Protein AF-A0A3S5A0F7-F1 (afdb_monomer_lite)

pLDDT: mean 89.12, std 10.69, range [34.62, 98.75]

Organism: Bartonella vinsonii (NCBI:txid33047)

Secondary structure (DSSP, 8-state):
---TTSPPP-S-----EEEEE---TTHHHHGGGTTT---SEEEEEEEEE-HHHHHSS--EE-GGGS--SS---S---EEE-GGGHHHHIIIIIHHHHHHHH-TTS-BTBBB-TTTT--HHHHHHHHHHHHHHHHHHHT-SSS-TTT-HHHHTSHHHHHHHHHHHHHHHHHHHHHH--TTHHHHHHHHHHIIIIITTTTTTT---HHHHHHHHHHHHHHHTTSEEE-TTS-EEE-HHHHHHHHHHHHHHHHHHHTS-HHHHHHHHHHHHHHHH---SSTT-SS-GGGSHHIIIIIS----

Radius of gyration: 18.96 Å; chains: 1; bounding box: 49×49×49 Å

Structure (mmCIF, N/CA/C/O backbone):
data_AF-A0A3S5A0F7-F1
#
_entry.id   AF-A0A3S5A0F7-F1
#
loop_
_atom_site.group_PDB
_atom_site.id
_atom_site.type_symbol
_atom_site.label_atom_id
_atom_site.label_alt_id
_atom_site.label_comp_id
_atom_site.label_asym_id
_atom_site.label_entity_id
_atom_site.label_seq_id
_atom_site.pdbx_PDB_ins_code
_atom_site.Cartn_x
_atom_site.Cartn_y
_atom_site.Cartn_z
_atom_site.occupancy
_atom_site.B_iso_or_equiv
_atom_site.auth_seq_id
_atom_site.auth_comp_id
_atom_site.auth_asym_id
_atom_site.auth_atom_id
_atom_site.pdbx_PDB_model_num
ATOM 1 N N . MET A 1 1 ? 24.251 6.703 -1.861 1.00 59.19 1 MET A N 1
ATOM 2 C CA . MET A 1 1 ? 22.974 6.594 -2.602 1.00 59.19 1 MET A CA 1
ATOM 3 C C . MET A 1 1 ? 22.296 7.951 -2.569 1.00 59.19 1 MET A C 1
ATOM 5 O O . MET A 1 1 ? 22.448 8.640 -1.566 1.00 59.19 1 MET A O 1
ATOM 9 N N . ARG A 1 2 ? 21.610 8.360 -3.640 1.00 59.38 2 ARG A N 1
ATOM 10 C CA . ARG A 1 2 ? 20.720 9.527 -3.570 1.00 59.38 2 ARG A CA 1
ATOM 11 C C . ARG A 1 2 ? 19.380 9.030 -3.044 1.00 59.38 2 ARG A C 1
ATOM 13 O O . ARG A 1 2 ? 18.872 8.039 -3.555 1.00 59.38 2 ARG A O 1
ATOM 20 N N . ALA A 1 3 ? 18.842 9.663 -2.009 1.00 58.81 3 ALA A N 1
ATOM 21 C CA . ALA A 1 3 ? 17.477 9.370 -1.603 1.00 58.81 3 ALA A CA 1
ATOM 22 C C . ALA A 1 3 ? 16.547 9.947 -2.676 1.00 58.81 3 ALA A C 1
ATOM 24 O O . ALA A 1 3 ? 16.609 11.144 -2.938 1.00 58.81 3 ALA A O 1
ATOM 25 N N . THR A 1 4 ? 15.696 9.118 -3.288 1.00 54.09 4 THR A N 1
ATOM 26 C CA . THR A 1 4 ? 14.773 9.537 -4.360 1.00 54.09 4 THR A CA 1
ATOM 27 C C . THR A 1 4 ? 13.905 10.732 -3.947 1.00 54.09 4 THR A C 1
ATOM 29 O O . THR A 1 4 ? 13.522 11.519 -4.800 1.00 54.09 4 THR A O 1
ATOM 32 N N . ASN A 1 5 ? 13.656 10.905 -2.638 1.00 54.78 5 ASN A N 1
ATOM 33 C CA . ASN A 1 5 ? 12.831 11.972 -2.059 1.00 54.78 5 ASN A CA 1
ATOM 34 C C . ASN A 1 5 ? 13.354 12.490 -0.694 1.00 54.78 5 ASN A C 1
ATOM 36 O O . ASN A 1 5 ? 12.568 12.952 0.132 1.00 54.78 5 ASN A O 1
ATOM 40 N N . GLY A 1 6 ? 14.654 12.344 -0.413 1.00 56.72 6 GLY A N 1
ATOM 41 C CA . GLY A 1 6 ? 15.271 12.770 0.854 1.00 56.72 6 GLY A CA 1
ATOM 42 C C . GLY A 1 6 ? 16.069 14.073 0.725 1.00 56.72 6 GLY A C 1
ATOM 43 O O . GLY A 1 6 ? 16.205 14.588 -0.384 1.00 56.72 6 GLY A O 1
ATOM 44 N N . PRO A 1 7 ? 16.599 14.615 1.836 1.00 59.69 7 PRO A N 1
ATOM 45 C CA . PRO A 1 7 ? 17.508 15.757 1.784 1.00 59.69 7 PRO A CA 1
ATOM 46 C C . PRO A 1 7 ? 18.750 15.442 0.939 1.00 59.69 7 PRO A C 1
ATOM 48 O O . PRO A 1 7 ? 19.099 14.273 0.730 1.00 59.69 7 PRO A O 1
ATOM 51 N N . ASP A 1 8 ? 19.426 16.493 0.473 1.00 65.44 8 ASP A N 1
ATOM 52 C CA . ASP A 1 8 ? 20.691 16.346 -0.242 1.00 65.44 8 ASP A CA 1
ATOM 53 C C . ASP A 1 8 ? 21.719 15.583 0.618 1.00 65.44 8 ASP A C 1
ATOM 55 O O . ASP A 1 8 ? 21.756 15.742 1.842 1.00 65.44 8 ASP A O 1
ATOM 59 N N . PRO A 1 9 ? 22.554 14.722 0.010 1.00 66.75 9 PRO A N 1
ATOM 60 C CA . PRO A 1 9 ? 23.506 13.914 0.759 1.00 66.75 9 PRO A CA 1
ATOM 61 C C . PRO A 1 9 ? 24.592 14.777 1.422 1.00 66.75 9 PRO A C 1
ATOM 63 O O . PRO A 1 9 ? 25.375 15.441 0.744 1.00 66.75 9 PRO A O 1
ATOM 66 N N . GLU A 1 10 ? 24.709 14.688 2.749 1.00 67.69 10 GLU A N 1
ATOM 67 C CA . GLU A 1 10 ? 25.817 15.267 3.519 1.00 67.69 10 GLU A CA 1
ATOM 68 C C . GLU A 1 10 ? 27.020 14.305 3.543 1.00 67.69 10 GLU A C 1
ATOM 70 O O . GLU A 1 10 ? 27.264 13.568 4.502 1.00 67.69 10 GLU A O 1
ATOM 75 N N . GLY A 1 11 ? 27.770 14.283 2.440 1.00 76.94 11 GLY A N 1
ATOM 76 C CA . GLY A 1 11 ? 29.011 13.515 2.307 1.00 76.94 11 GLY A CA 1
ATOM 77 C C . GLY A 1 11 ? 28.833 12.064 1.846 1.00 76.94 11 GLY A C 1
ATOM 78 O O . GLY A 1 11 ? 27.809 11.673 1.284 1.00 76.94 11 GLY A O 1
ATOM 79 N N . PHE A 1 12 ? 29.880 11.260 2.047 1.00 74.75 12 PHE A N 1
ATOM 80 C CA . PHE A 1 12 ? 29.943 9.870 1.593 1.00 74.75 12 PHE A CA 1
ATOM 81 C C . PHE A 1 12 ? 30.059 8.923 2.788 1.00 74.75 12 PHE A C 1
ATOM 83 O O . PHE A 1 12 ? 30.909 9.106 3.656 1.00 74.75 12 PHE A O 1
ATOM 90 N N . ARG A 1 13 ? 29.215 7.889 2.814 1.00 77.31 13 ARG A N 1
ATOM 91 C CA . ARG A 1 13 ? 29.281 6.786 3.779 1.00 77.31 13 ARG A CA 1
ATOM 92 C C . ARG A 1 13 ? 29.273 5.465 3.024 1.00 77.31 13 ARG A C 1
ATOM 94 O O . ARG A 1 13 ? 28.540 5.328 2.043 1.00 77.31 13 ARG A O 1
ATOM 101 N N . LEU A 1 14 ? 30.082 4.514 3.483 1.00 83.69 14 LEU A N 1
ATOM 102 C CA . LEU A 1 14 ? 30.045 3.136 3.012 1.00 83.69 14 LEU A CA 1
ATOM 103 C C . LEU A 1 14 ? 29.196 2.316 3.983 1.00 83.69 14 LEU A C 1
ATOM 105 O O . LEU A 1 14 ? 29.569 2.144 5.139 1.00 83.69 14 LEU A O 1
ATOM 109 N N . GLU A 1 15 ? 28.073 1.806 3.492 1.00 86.62 15 GLU A N 1
ATOM 110 C CA . GLU A 1 15 ? 27.248 0.816 4.182 1.00 86.62 15 GLU A CA 1
ATOM 111 C C . GLU A 1 15 ? 27.379 -0.503 3.419 1.00 86.62 15 GLU A C 1
ATOM 113 O O . GLU A 1 15 ? 27.337 -0.519 2.187 1.00 86.62 15 GLU A O 1
ATOM 118 N N . LEU A 1 16 ? 27.553 -1.604 4.143 1.00 90.19 16 LEU A N 1
ATOM 119 C CA . LEU A 1 16 ? 27.661 -2.944 3.580 1.00 90.19 16 LEU A CA 1
ATOM 120 C C . LEU A 1 16 ? 26.452 -3.763 4.015 1.00 90.19 16 LEU A C 1
ATOM 122 O O . LEU A 1 16 ? 26.030 -3.696 5.165 1.00 90.19 16 LEU A O 1
ATOM 126 N N . VAL A 1 17 ? 25.905 -4.563 3.109 1.00 91.31 17 VAL A N 1
ATOM 127 C CA . VAL A 1 17 ? 24.846 -5.525 3.411 1.00 91.31 17 VAL A CA 1
ATOM 128 C C . VAL A 1 17 ? 25.131 -6.812 2.657 1.00 91.31 17 VAL A C 1
ATOM 130 O O . VAL A 1 17 ? 25.468 -6.799 1.476 1.00 91.31 17 VAL A O 1
ATOM 133 N N . THR A 1 18 ? 25.008 -7.929 3.359 1.00 93.44 18 THR A N 1
ATOM 134 C CA . THR A 1 18 ? 24.967 -9.266 2.771 1.00 93.44 18 THR A CA 1
ATOM 135 C C . THR A 1 18 ? 23.536 -9.776 2.832 1.00 93.44 18 THR A C 1
ATOM 137 O O . THR A 1 18 ? 22.747 -9.373 3.687 1.00 93.44 18 THR A O 1
ATOM 140 N N . GLY A 1 19 ? 23.178 -10.662 1.919 1.00 92.62 19 GLY A N 1
ATOM 141 C CA . GLY A 1 19 ? 21.864 -11.280 1.879 1.00 92.62 19 GLY A CA 1
ATOM 142 C C . GLY A 1 19 ? 21.832 -12.347 0.805 1.00 92.62 19 GLY A C 1
ATOM 143 O O . GLY A 1 19 ? 22.726 -12.417 -0.040 1.00 92.62 19 GLY A O 1
ATOM 144 N N . TYR A 1 20 ? 20.810 -13.184 0.852 1.00 93.62 20 TYR A N 1
ATOM 145 C CA . TYR A 1 20 ? 20.576 -14.190 -0.171 1.00 93.62 20 TYR A CA 1
ATOM 146 C C . TYR A 1 20 ? 19.139 -14.107 -0.660 1.00 93.62 20 TYR A C 1
ATOM 148 O O . TYR A 1 20 ? 18.222 -13.741 0.082 1.00 93.62 20 TYR A O 1
ATOM 156 N N . ARG A 1 21 ? 18.964 -14.442 -1.937 1.00 94.25 21 ARG A N 1
ATOM 157 C CA . ARG A 1 21 ? 17.649 -14.562 -2.550 1.00 94.25 21 ARG A CA 1
ATOM 158 C C . ARG A 1 21 ? 16.908 -15.736 -1.924 1.00 94.25 21 ARG A C 1
ATOM 160 O O . ARG A 1 21 ? 17.443 -16.842 -1.871 1.00 94.25 21 ARG A O 1
ATOM 167 N N . HIS A 1 22 ? 15.687 -15.492 -1.475 1.00 94.50 22 HIS A N 1
ATOM 168 C CA . HIS A 1 22 ? 14.826 -16.503 -0.885 1.00 94.50 22 HIS A CA 1
ATOM 169 C C . HIS A 1 22 ? 13.373 -16.196 -1.239 1.00 94.50 22 HIS A C 1
ATOM 171 O O . HIS A 1 22 ? 12.698 -15.427 -0.563 1.00 94.50 22 HIS A O 1
ATOM 177 N N . GLU A 1 23 ? 12.879 -16.821 -2.299 1.00 92.25 23 GLU A N 1
ATOM 178 C CA . GLU A 1 23 ? 11.473 -16.699 -2.668 1.00 92.25 23 GLU A CA 1
ATOM 179 C C . GLU A 1 23 ? 10.609 -17.578 -1.764 1.00 92.25 23 GLU A C 1
ATOM 181 O O . GLU A 1 23 ? 10.993 -18.699 -1.419 1.00 92.25 23 GLU A O 1
ATOM 186 N N . THR A 1 24 ? 9.442 -17.075 -1.373 1.00 93.00 24 THR A N 1
ATOM 187 C CA . THR A 1 24 ? 8.485 -17.884 -0.618 1.00 93.00 24 THR A CA 1
ATOM 188 C C . THR A 1 24 ? 7.876 -18.968 -1.518 1.00 93.00 24 THR A C 1
ATOM 190 O O . THR A 1 24 ? 7.552 -18.679 -2.676 1.00 93.00 24 THR A O 1
ATOM 193 N N . PRO A 1 25 ? 7.680 -20.212 -1.032 1.00 91.81 25 PRO A N 1
ATOM 194 C CA . PRO A 1 25 ? 7.068 -21.274 -1.835 1.00 91.81 25 PRO A CA 1
ATOM 195 C C . PRO A 1 25 ? 5.636 -20.940 -2.278 1.00 91.81 25 PRO A C 1
ATOM 197 O O . PRO A 1 25 ? 5.164 -21.478 -3.275 1.00 91.81 25 PRO A O 1
ATOM 200 N N . TYR A 1 26 ? 4.958 -20.021 -1.583 1.00 92.75 26 TYR A N 1
ATOM 201 C CA . TYR A 1 26 ? 3.582 -19.625 -1.886 1.00 92.75 26 TYR A CA 1
ATOM 202 C C . TYR A 1 26 ? 3.437 -18.760 -3.153 1.00 92.75 26 TYR A C 1
ATOM 204 O O . TYR A 1 26 ? 2.315 -18.534 -3.600 1.00 92.75 26 TYR A O 1
ATOM 212 N N . LEU A 1 27 ? 4.533 -18.273 -3.757 1.00 90.00 27 LEU A N 1
ATOM 213 C CA . LEU A 1 27 ? 4.454 -17.493 -5.005 1.00 90.00 27 LEU A CA 1
ATOM 214 C C . LEU A 1 27 ? 3.933 -18.309 -6.190 1.00 90.00 27 LEU A C 1
ATOM 216 O O . LEU A 1 27 ? 3.345 -17.730 -7.100 1.00 90.00 27 LEU A O 1
ATOM 220 N N . ALA A 1 28 ? 4.136 -19.631 -6.186 1.00 86.44 28 ALA A N 1
ATOM 221 C CA . ALA A 1 28 ? 3.634 -20.499 -7.248 1.00 86.44 28 ALA A CA 1
ATOM 222 C C . ALA A 1 28 ? 2.106 -20.375 -7.381 1.00 86.44 28 ALA A C 1
ATOM 224 O O . ALA A 1 28 ? 1.596 -20.136 -8.477 1.00 86.44 28 ALA A O 1
ATOM 225 N N . ASP A 1 29 ? 1.403 -20.419 -6.248 1.00 90.25 29 ASP A N 1
ATOM 226 C CA . ASP A 1 29 ? -0.058 -20.329 -6.192 1.00 90.25 29 ASP A CA 1
ATOM 227 C C . ASP A 1 29 ? -0.555 -18.891 -6.404 1.00 90.25 29 ASP A C 1
ATOM 229 O O . ASP A 1 29 ? -1.639 -18.674 -6.937 1.00 90.25 29 ASP A O 1
ATOM 233 N N . ALA A 1 30 ? 0.246 -17.880 -6.043 1.00 90.81 30 ALA A N 1
ATOM 234 C CA . ALA A 1 30 ? -0.133 -16.474 -6.202 1.00 90.81 30 ALA A CA 1
ATOM 235 C C . ALA A 1 30 ? -0.408 -16.078 -7.664 1.00 90.81 30 ALA A C 1
ATOM 237 O O . ALA A 1 30 ? -1.208 -15.176 -7.924 1.00 90.81 30 ALA A O 1
ATOM 238 N N . SER A 1 31 ? 0.228 -16.774 -8.612 1.00 89.19 31 SER A N 1
ATOM 239 C CA . SER A 1 31 ? 0.085 -16.541 -10.052 1.00 89.19 31 SER A CA 1
ATOM 240 C C . SER A 1 31 ? -1.323 -16.821 -10.604 1.00 89.19 31 SER A C 1
ATOM 242 O O . SER A 1 31 ? -1.706 -16.245 -11.629 1.00 89.19 31 SER A O 1
ATOM 244 N N . GLU A 1 32 ? -2.118 -17.630 -9.889 1.00 92.31 32 GLU A N 1
ATOM 245 C CA . GLU A 1 32 ? -3.510 -17.963 -10.222 1.00 92.31 32 GLU A CA 1
ATOM 246 C C . GLU A 1 32 ? -4.394 -16.707 -10.309 1.00 92.31 32 GLU A C 1
ATOM 248 O O . GLU A 1 32 ? -5.284 -16.620 -11.154 1.00 92.31 32 GLU A O 1
ATOM 253 N N . TYR A 1 33 ? -4.108 -15.697 -9.481 1.00 92.62 33 TYR A N 1
ATOM 254 C CA . TYR A 1 33 ? -4.931 -14.489 -9.348 1.00 92.62 33 TYR A CA 1
ATOM 255 C C . TYR A 1 33 ? -4.367 -13.273 -10.092 1.00 92.62 33 TYR A C 1
ATOM 257 O O . TYR A 1 33 ? -4.936 -12.185 -10.015 1.00 92.62 33 TYR A O 1
ATOM 265 N N . THR A 1 34 ? -3.240 -13.429 -10.791 1.00 93.44 34 THR A N 1
ATOM 266 C CA . THR A 1 34 ? -2.464 -12.314 -11.364 1.00 93.44 34 THR A CA 1
ATOM 267 C C . THR A 1 34 ? -2.147 -12.510 -12.845 1.00 93.44 34 THR A C 1
ATOM 269 O O . THR A 1 34 ? -1.198 -11.932 -13.369 1.00 93.44 34 THR A O 1
ATOM 272 N N . ASN A 1 35 ? -2.940 -13.311 -13.561 1.00 91.00 35 ASN A N 1
ATOM 273 C CA . ASN A 1 35 ? -2.733 -13.604 -14.986 1.00 91.00 35 ASN A CA 1
ATOM 274 C C . ASN A 1 35 ? -1.325 -14.152 -15.291 1.00 91.00 35 ASN A C 1
ATOM 276 O O . ASN A 1 35 ? -0.728 -13.786 -16.304 1.00 91.00 35 ASN A O 1
ATOM 280 N N . ASN A 1 36 ? -0.792 -15.023 -14.426 1.00 89.06 36 ASN A N 1
ATOM 281 C CA . ASN A 1 36 ? 0.564 -15.572 -14.545 1.00 89.06 36 ASN A CA 1
ATOM 282 C C . ASN A 1 36 ? 1.670 -14.501 -14.548 1.00 89.06 36 ASN A C 1
ATOM 284 O O . ASN A 1 36 ? 2.669 -14.626 -15.261 1.00 89.06 36 ASN A O 1
ATOM 288 N N . TYR A 1 37 ? 1.490 -13.431 -13.768 1.00 91.38 37 TYR A N 1
ATOM 289 C CA . TYR A 1 37 ? 2.485 -12.373 -13.638 1.00 91.38 37 TYR A CA 1
ATOM 290 C C . TYR A 1 37 ? 3.829 -12.912 -13.136 1.00 91.38 37 TYR A C 1
ATOM 292 O O . TYR A 1 37 ? 3.889 -13.711 -12.198 1.00 91.38 37 TYR A O 1
ATOM 300 N N . VAL A 1 38 ? 4.917 -12.434 -13.735 1.00 88.00 38 VAL A N 1
ATOM 301 C CA . VAL A 1 38 ? 6.284 -12.757 -13.322 1.00 88.00 38 VAL A CA 1
ATOM 302 C C . VAL A 1 38 ? 6.933 -11.478 -12.832 1.00 88.00 38 VAL A C 1
ATOM 304 O O . VAL A 1 38 ? 7.192 -10.569 -13.619 1.00 88.00 38 VAL A O 1
ATOM 307 N N . SER A 1 39 ? 7.191 -11.419 -11.531 1.00 84.12 39 SER A N 1
ATOM 308 C CA . SER A 1 39 ? 7.785 -10.234 -10.932 1.00 84.12 39 SER A CA 1
ATOM 309 C C . SER A 1 39 ? 9.278 -10.101 -11.281 1.00 84.12 39 SER A C 1
ATOM 311 O O . SER A 1 39 ? 10.011 -11.095 -11.219 1.00 84.12 39 SER A O 1
ATOM 313 N N . PRO A 1 40 ? 9.760 -8.886 -11.614 1.00 83.38 40 PRO A N 1
ATOM 314 C CA . PRO A 1 40 ? 11.177 -8.597 -11.798 1.00 83.38 40 PRO A CA 1
ATOM 315 C C . PRO A 1 40 ? 11.944 -8.390 -10.479 1.00 83.38 40 PRO A C 1
ATOM 317 O O . PRO A 1 40 ? 13.168 -8.231 -10.518 1.00 83.38 40 PRO A O 1
ATOM 320 N N . PHE A 1 41 ? 11.282 -8.353 -9.314 1.00 88.44 41 PHE A N 1
ATOM 321 C CA . PHE A 1 41 ? 11.972 -8.169 -8.035 1.00 88.44 41 PHE A CA 1
ATOM 322 C C . PHE A 1 41 ? 12.408 -9.493 -7.394 1.00 88.44 41 PHE A C 1
ATOM 324 O O . PHE A 1 41 ? 11.979 -10.582 -7.765 1.00 88.44 41 PHE A O 1
ATOM 331 N N . GLN A 1 42 ? 13.314 -9.388 -6.423 1.00 92.00 42 GLN A N 1
ATOM 332 C CA . GLN A 1 42 ? 13.825 -10.510 -5.645 1.00 92.00 42 GLN A CA 1
ATOM 333 C C . GLN A 1 42 ? 13.570 -10.296 -4.155 1.00 92.00 42 GLN A C 1
ATOM 335 O O . GLN A 1 42 ? 13.898 -9.238 -3.601 1.00 92.00 42 GLN A O 1
ATOM 340 N N . CYS A 1 43 ? 13.039 -11.327 -3.498 1.00 94.69 43 CYS A N 1
ATOM 341 C CA . CYS A 1 43 ? 12.911 -11.365 -2.046 1.00 94.69 43 CYS A CA 1
ATOM 342 C C . CYS A 1 43 ? 14.264 -11.703 -1.416 1.00 94.69 43 CYS A C 1
ATOM 344 O O . CYS A 1 43 ? 14.852 -12.748 -1.704 1.00 94.69 43 CYS A O 1
ATOM 346 N N . ILE A 1 44 ? 14.765 -10.839 -0.530 1.00 94.62 44 ILE A N 1
ATOM 347 C CA . ILE A 1 44 ? 16.074 -11.006 0.107 1.00 94.62 44 ILE A CA 1
ATOM 348 C C . ILE A 1 44 ? 15.910 -11.266 1.603 1.00 94.62 44 ILE A C 1
ATOM 350 O O . ILE A 1 44 ? 15.327 -10.456 2.332 1.00 94.62 44 ILE A O 1
ATOM 354 N N . LYS A 1 45 ? 16.463 -12.389 2.080 1.00 93.06 45 LYS A N 1
ATOM 355 C CA . LYS A 1 45 ? 16.753 -12.581 3.506 1.00 93.06 45 LYS A CA 1
ATOM 356 C C . LYS A 1 45 ? 18.090 -11.909 3.800 1.00 93.06 45 LYS A C 1
ATOM 358 O O . LYS A 1 45 ? 19.132 -12.293 3.264 1.00 93.06 45 LYS A O 1
ATOM 363 N N . MET A 1 46 ? 18.041 -10.859 4.612 1.00 91.50 46 MET A N 1
ATOM 364 C CA . MET A 1 46 ? 19.221 -10.082 4.977 1.00 91.50 46 MET A CA 1
ATOM 365 C C . MET A 1 46 ? 20.128 -10.887 5.916 1.00 91.50 46 MET A C 1
ATOM 367 O O . MET A 1 46 ? 19.654 -11.536 6.847 1.00 91.50 46 MET A O 1
ATOM 371 N N . GLY A 1 47 ? 21.431 -10.835 5.653 1.00 91.19 47 GLY A N 1
ATOM 372 C CA . GLY A 1 47 ? 22.487 -11.371 6.504 1.00 91.19 47 GLY A CA 1
ATOM 373 C C . GLY A 1 47 ? 23.099 -10.282 7.385 1.00 91.19 47 GLY A C 1
ATOM 374 O O . GLY A 1 47 ? 22.398 -9.464 7.976 1.00 91.19 47 GLY A O 1
ATOM 375 N N . ILE A 1 48 ? 24.430 -10.262 7.461 1.00 91.81 48 ILE A N 1
ATOM 376 C CA . ILE A 1 48 ? 25.183 -9.215 8.160 1.00 91.81 48 ILE A CA 1
ATOM 377 C C . ILE A 1 48 ? 25.042 -7.908 7.383 1.00 91.81 48 ILE A C 1
ATOM 379 O O . ILE A 1 48 ? 25.248 -7.887 6.166 1.00 91.81 48 ILE A O 1
ATOM 383 N N . ALA A 1 49 ? 24.737 -6.824 8.089 1.00 92.25 49 ALA A N 1
ATOM 384 C CA . ALA A 1 49 ? 24.666 -5.498 7.507 1.00 92.25 49 ALA A CA 1
ATOM 385 C C . ALA A 1 49 ? 25.229 -4.437 8.460 1.00 92.25 49 ALA A C 1
ATOM 387 O O . ALA A 1 49 ? 25.233 -4.604 9.680 1.00 92.25 49 ALA A O 1
ATOM 388 N N . SER A 1 50 ? 25.719 -3.343 7.888 1.00 92.44 50 SER A N 1
ATOM 389 C CA . SER A 1 50 ? 26.125 -2.147 8.611 1.00 92.44 50 SER A CA 1
ATOM 390 C C . SER A 1 50 ? 24.934 -1.531 9.351 1.00 92.44 50 SER A C 1
ATOM 392 O O . SER A 1 50 ? 23.771 -1.717 8.981 1.00 92.44 50 SER A O 1
ATOM 394 N N . ARG A 1 51 ? 25.229 -0.772 10.412 1.00 87.75 51 ARG A N 1
ATOM 395 C CA . ARG A 1 51 ? 24.221 -0.193 11.309 1.00 87.75 51 ARG A CA 1
ATOM 396 C C . ARG A 1 51 ? 23.179 0.652 10.572 1.00 87.75 51 ARG A C 1
ATOM 398 O O . ARG A 1 51 ? 21.995 0.533 10.871 1.00 87.75 51 ARG A O 1
ATOM 405 N N . GLY A 1 52 ? 23.594 1.468 9.601 1.00 84.94 52 GLY A N 1
ATOM 406 C CA . GLY A 1 52 ? 22.672 2.305 8.835 1.00 84.94 52 GLY A CA 1
ATOM 407 C C . GLY A 1 52 ? 21.691 1.481 8.003 1.00 84.94 52 GLY A C 1
ATOM 408 O O . GLY A 1 52 ? 20.539 1.876 7.844 1.00 84.94 52 GLY A O 1
ATOM 409 N N . PHE A 1 53 ? 22.104 0.307 7.526 1.00 85.56 53 PHE A N 1
ATOM 410 C CA . PHE A 1 53 ? 21.216 -0.606 6.812 1.00 85.56 53 PHE A CA 1
ATOM 411 C C . PHE A 1 53 ? 20.276 -1.377 7.750 1.00 85.56 53 PHE A C 1
ATOM 413 O O . PHE A 1 53 ? 19.109 -1.567 7.409 1.00 85.56 53 PHE A O 1
ATOM 420 N N . LEU A 1 54 ? 20.752 -1.793 8.929 1.00 83.00 54 LEU A N 1
ATOM 421 C CA . LEU A 1 54 ? 19.936 -2.492 9.930 1.00 83.00 54 LEU A CA 1
ATOM 422 C C . LEU A 1 54 ? 18.845 -1.586 10.512 1.00 83.00 54 LEU A C 1
ATOM 424 O O . LEU A 1 54 ? 17.673 -1.950 10.490 1.00 83.00 54 LEU A O 1
ATOM 428 N N . GLU A 1 55 ? 19.233 -0.401 10.987 1.00 82.88 55 GLU A N 1
ATOM 429 C CA . GLU A 1 55 ? 18.355 0.527 11.714 1.00 82.88 55 GLU A CA 1
ATOM 430 C C . GLU A 1 55 ? 17.633 1.518 10.788 1.00 82.88 55 GLU A C 1
ATOM 432 O O . GLU A 1 55 ? 16.623 2.106 11.166 1.00 82.88 55 GLU A O 1
ATOM 437 N N . GLY A 1 56 ? 18.149 1.744 9.577 1.00 80.06 56 GLY A N 1
ATOM 438 C CA . GLY A 1 56 ? 17.595 2.726 8.648 1.00 80.06 56 GLY A CA 1
ATOM 439 C C . GLY A 1 56 ? 16.362 2.241 7.886 1.00 80.06 56 GLY A C 1
ATOM 440 O O . GLY A 1 56 ? 16.046 1.055 7.826 1.00 80.06 56 GLY A O 1
ATOM 441 N N . ASN A 1 57 ? 15.704 3.169 7.191 1.00 78.06 57 ASN A N 1
ATOM 442 C CA . ASN A 1 57 ? 14.461 2.915 6.449 1.00 78.06 57 ASN A CA 1
ATOM 443 C C . ASN A 1 57 ? 14.669 2.337 5.036 1.00 78.06 57 ASN A C 1
ATOM 445 O O . ASN A 1 57 ? 13.734 2.303 4.239 1.00 78.06 57 ASN A O 1
ATOM 449 N N . CYS A 1 58 ? 15.881 1.895 4.686 1.00 82.69 58 CYS A N 1
ATOM 450 C CA . CYS A 1 58 ? 16.112 1.233 3.403 1.00 82.69 58 CYS A CA 1
ATOM 451 C C . CYS A 1 58 ? 15.473 -0.163 3.433 1.00 82.69 58 CYS A C 1
ATOM 453 O O . CYS A 1 58 ? 15.942 -1.052 4.149 1.00 82.69 58 CYS A O 1
ATOM 455 N N . LEU A 1 59 ? 14.365 -0.318 2.707 1.00 87.94 59 LEU A N 1
ATOM 456 C CA . LEU A 1 59 ? 13.601 -1.567 2.589 1.00 87.94 59 LEU A CA 1
ATOM 457 C C . LEU A 1 59 ? 13.707 -2.183 1.193 1.00 87.94 59 LEU A C 1
ATOM 459 O O . LEU A 1 59 ? 13.487 -3.381 1.032 1.00 87.94 59 LEU A O 1
ATOM 463 N N . VAL A 1 60 ? 14.071 -1.370 0.204 1.00 88.38 60 VAL A N 1
ATOM 464 C CA . VAL A 1 60 ? 14.218 -1.764 -1.191 1.00 88.38 60 VAL A CA 1
ATOM 465 C C . VAL A 1 60 ? 15.424 -1.065 -1.807 1.00 88.38 60 VAL A C 1
ATOM 467 O O . VAL A 1 60 ? 15.719 0.089 -1.481 1.00 88.38 60 VAL A O 1
ATOM 470 N N . LEU A 1 61 ? 16.122 -1.771 -2.694 1.00 87.38 61 LEU A N 1
ATOM 471 C CA . LEU A 1 61 ? 17.125 -1.196 -3.581 1.00 87.38 61 LEU A CA 1
ATOM 472 C C . LEU A 1 61 ? 16.653 -1.312 -5.024 1.00 87.38 61 LEU A C 1
ATOM 474 O O . LEU A 1 61 ? 16.470 -2.415 -5.542 1.00 87.38 61 LEU A O 1
ATOM 478 N N . PHE A 1 62 ? 16.518 -0.153 -5.658 1.00 83.81 62 PHE A N 1
ATOM 479 C CA . PHE A 1 62 ? 16.293 -0.021 -7.088 1.00 83.81 62 PHE A CA 1
ATOM 480 C C . PHE A 1 62 ? 17.620 0.295 -7.787 1.00 83.81 62 PHE A C 1
ATOM 482 O O . PHE A 1 62 ? 18.388 1.119 -7.268 1.00 83.81 62 PHE A O 1
ATOM 489 N N . PRO A 1 63 ? 17.918 -0.314 -8.946 1.00 78.19 63 PRO A N 1
ATOM 490 C CA . PRO A 1 63 ? 19.136 -0.035 -9.698 1.00 78.19 63 PRO A CA 1
ATOM 491 C C . PRO A 1 63 ? 19.252 1.456 -10.047 1.00 78.19 63 PRO A C 1
ATOM 493 O O . PRO A 1 63 ? 20.335 2.022 -9.946 1.00 78.19 63 PRO A O 1
ATOM 496 N N . GLU A 1 64 ? 18.139 2.138 -10.312 1.00 74.69 64 GLU A N 1
ATOM 497 C CA . GLU A 1 64 ? 18.049 3.578 -10.584 1.00 74.69 64 GLU A CA 1
ATOM 498 C C . GLU A 1 64 ? 18.524 4.457 -9.416 1.00 74.69 64 GLU A C 1
ATOM 500 O O . GLU A 1 64 ? 18.888 5.616 -9.613 1.00 74.69 64 GLU A O 1
ATOM 505 N N . SER A 1 65 ? 18.531 3.920 -8.191 1.00 73.12 65 SER A N 1
ATOM 506 C CA . SER A 1 65 ? 19.013 4.622 -6.991 1.00 73.12 65 SER A CA 1
ATOM 507 C C . SER A 1 65 ? 20.537 4.537 -6.821 1.00 73.12 65 SER A C 1
ATOM 509 O O . SER A 1 65 ? 21.119 5.202 -5.950 1.00 73.12 65 SER A O 1
ATOM 511 N N . VAL A 1 66 ? 21.203 3.722 -7.645 1.00 74.25 66 VAL A N 1
ATOM 512 C CA . VAL A 1 66 ? 22.658 3.579 -7.675 1.00 74.25 66 VAL A CA 1
ATOM 513 C C . VAL A 1 66 ? 23.240 4.631 -8.615 1.00 74.25 66 VAL A C 1
ATOM 515 O O . VAL A 1 66 ? 22.848 4.754 -9.770 1.00 74.25 66 VAL A O 1
ATOM 518 N N . ALA A 1 67 ? 24.205 5.407 -8.118 1.00 74.44 67 ALA A N 1
ATOM 519 C CA . ALA A 1 67 ? 24.917 6.368 -8.950 1.00 74.44 67 ALA A CA 1
ATOM 520 C C . ALA A 1 67 ? 25.830 5.618 -9.932 1.00 74.44 67 ALA A C 1
ATOM 522 O O . ALA A 1 67 ? 26.850 5.056 -9.533 1.00 74.44 67 ALA A O 1
ATOM 523 N N . THR A 1 68 ? 25.458 5.615 -11.208 1.00 77.31 68 THR A N 1
ATOM 524 C CA . THR A 1 68 ? 26.195 4.982 -12.308 1.00 77.31 68 THR A CA 1
ATOM 525 C C . THR A 1 68 ? 26.705 6.022 -13.306 1.00 77.31 68 THR A C 1
ATOM 527 O O . THR A 1 68 ? 26.222 7.153 -13.348 1.00 77.31 68 THR A O 1
ATOM 530 N N . ALA A 1 69 ? 27.697 5.651 -14.126 1.00 82.56 69 ALA A N 1
ATOM 531 C CA . ALA A 1 69 ? 28.263 6.548 -15.143 1.00 82.56 69 ALA A CA 1
ATOM 532 C C . ALA A 1 69 ? 27.249 6.926 -16.243 1.00 82.56 69 ALA A C 1
ATOM 534 O O . ALA A 1 69 ? 27.347 7.994 -16.840 1.00 82.56 69 ALA A O 1
ATOM 535 N N . GLN A 1 70 ? 26.271 6.054 -16.499 1.00 81.25 70 GLN A N 1
ATOM 536 C CA . GLN A 1 70 ? 25.153 6.273 -17.416 1.00 81.25 70 GLN A CA 1
ATOM 537 C C . GLN A 1 70 ? 23.836 6.166 -16.651 1.00 81.25 70 GLN A C 1
ATOM 539 O O . GLN A 1 70 ? 23.748 5.392 -15.698 1.00 81.25 70 GLN A O 1
ATOM 544 N N . LYS A 1 71 ? 22.817 6.929 -17.059 1.00 74.00 71 LYS A N 1
ATOM 545 C CA . LYS A 1 71 ? 21.484 6.862 -16.448 1.00 74.00 71 LYS A CA 1
ATOM 546 C C . LYS A 1 71 ? 20.877 5.478 -16.694 1.00 74.00 71 LYS A C 1
ATOM 548 O O . LYS A 1 71 ? 20.829 5.034 -17.835 1.00 74.00 71 LYS A O 1
ATOM 553 N N . ILE A 1 72 ? 20.394 4.838 -15.634 1.00 70.19 72 ILE A N 1
ATOM 554 C CA . ILE A 1 72 ? 19.583 3.623 -15.735 1.00 70.19 72 ILE A CA 1
ATOM 555 C C . ILE A 1 72 ? 18.154 4.065 -16.059 1.00 70.19 72 ILE A C 1
ATOM 557 O O . ILE A 1 72 ? 17.564 4.852 -15.319 1.00 70.19 72 ILE A O 1
ATOM 561 N N . ASP A 1 73 ? 17.639 3.628 -17.204 1.00 68.50 73 ASP A N 1
ATOM 562 C CA . ASP A 1 73 ? 16.318 3.989 -17.730 1.00 68.50 73 ASP A CA 1
ATOM 563 C C . ASP A 1 73 ? 15.314 2.825 -17.693 1.00 68.50 73 ASP A C 1
ATOM 565 O O . ASP A 1 73 ? 14.176 2.983 -18.138 1.00 68.50 73 ASP A O 1
ATOM 569 N N . LYS A 1 74 ? 15.723 1.670 -17.151 1.00 66.81 74 LYS A N 1
ATOM 570 C CA . LYS A 1 74 ? 14.901 0.465 -17.009 1.00 66.81 74 LYS A CA 1
ATOM 571 C C . LYS A 1 74 ? 15.142 -0.226 -15.671 1.00 66.81 74 LYS A C 1
ATOM 573 O O . LYS A 1 74 ? 16.290 -0.500 -15.309 1.00 66.81 74 LYS A O 1
ATOM 578 N N . GLN A 1 75 ? 14.049 -0.639 -15.039 1.00 69.19 75 GLN A N 1
ATOM 579 C CA . GLN A 1 75 ? 14.068 -1.430 -13.816 1.00 69.19 75 GLN A CA 1
ATOM 580 C C . GLN A 1 75 ? 14.349 -2.898 -14.149 1.00 69.19 75 GLN A C 1
ATOM 582 O O . GLN A 1 75 ? 13.445 -3.684 -14.414 1.00 69.19 75 GLN A O 1
ATOM 587 N N . ALA A 1 76 ? 15.633 -3.264 -14.191 1.00 73.38 76 ALA A N 1
ATOM 588 C CA . ALA A 1 76 ? 16.058 -4.630 -14.514 1.00 73.38 76 ALA A CA 1
ATOM 589 C C . ALA A 1 76 ? 15.872 -5.618 -13.347 1.00 73.38 76 ALA A C 1
ATOM 591 O O . ALA A 1 76 ? 15.764 -6.821 -13.567 1.00 73.38 76 ALA A O 1
ATOM 592 N N . PHE A 1 77 ? 15.882 -5.113 -12.112 1.00 79.94 77 PHE A N 1
ATOM 593 C CA . PHE A 1 77 ? 15.605 -5.864 -10.892 1.00 79.94 77 PHE A CA 1
ATOM 594 C C . PHE A 1 77 ? 15.231 -4.894 -9.769 1.00 79.94 77 PHE A C 1
ATOM 596 O O . PHE A 1 77 ? 15.482 -3.697 -9.871 1.00 79.94 77 PHE A O 1
ATOM 603 N N . ALA A 1 78 ? 14.690 -5.408 -8.672 1.00 88.81 78 ALA A N 1
ATOM 604 C CA . ALA A 1 78 ? 14.645 -4.705 -7.393 1.00 88.81 78 ALA A CA 1
ATOM 605 C C . ALA A 1 78 ? 14.932 -5.700 -6.267 1.00 88.81 78 ALA A C 1
ATOM 607 O O . ALA A 1 78 ? 14.556 -6.868 -6.362 1.00 88.81 78 ALA A O 1
ATOM 608 N N . LEU A 1 79 ? 15.626 -5.262 -5.219 1.00 91.94 79 LEU A N 1
ATOM 609 C CA . LEU A 1 79 ? 15.953 -6.110 -4.070 1.00 91.94 79 LEU A CA 1
ATOM 610 C C . LEU A 1 79 ? 15.136 -5.665 -2.866 1.00 91.94 79 LEU A C 1
ATOM 612 O O . LEU A 1 79 ? 15.379 -4.577 -2.346 1.00 91.94 79 LEU A O 1
ATOM 616 N N . PHE A 1 80 ? 14.201 -6.499 -2.414 1.00 93.56 80 PHE A N 1
ATOM 617 C CA . PHE A 1 80 ? 13.361 -6.205 -1.254 1.00 93.56 80 PHE A CA 1
ATOM 618 C C . PHE A 1 80 ? 13.857 -6.941 -0.011 1.00 93.56 80 PHE A C 1
ATOM 620 O O . PHE A 1 80 ? 13.940 -8.169 0.027 1.00 93.56 80 PHE A O 1
ATOM 627 N N . PHE A 1 81 ? 14.143 -6.187 1.048 1.00 94.19 81 PHE A N 1
ATOM 628 C CA . PHE A 1 81 ? 14.666 -6.698 2.316 1.00 94.19 81 PHE A CA 1
ATOM 629 C C . PHE A 1 81 ? 13.524 -7.030 3.280 1.00 94.19 81 PHE A C 1
ATOM 631 O O . PHE A 1 81 ? 13.413 -6.459 4.369 1.00 94.19 81 PHE A O 1
ATOM 638 N N . PHE A 1 82 ? 12.655 -7.966 2.881 1.00 94.31 82 PHE A N 1
ATOM 639 C CA . PHE A 1 82 ? 11.435 -8.287 3.630 1.00 94.31 82 PHE A CA 1
ATOM 640 C C . PHE A 1 82 ? 11.687 -8.808 5.051 1.00 94.31 82 PHE A C 1
ATOM 642 O O . PHE A 1 82 ? 10.843 -8.637 5.929 1.00 94.31 82 PHE A O 1
ATOM 649 N N . SER A 1 83 ? 12.882 -9.337 5.331 1.00 91.75 83 SER A N 1
ATOM 650 C CA . SER A 1 83 ? 13.278 -9.780 6.675 1.00 91.75 83 SER A CA 1
ATOM 651 C C . SER A 1 83 ? 13.281 -8.667 7.729 1.00 91.75 83 SER A C 1
ATOM 653 O O . SER A 1 83 ? 13.264 -8.974 8.918 1.00 91.75 83 SER A O 1
ATOM 655 N N . LYS A 1 84 ? 13.294 -7.391 7.319 1.00 91.81 84 LYS A N 1
ATOM 656 C CA . LYS A 1 84 ? 13.227 -6.235 8.229 1.00 91.81 84 LYS A CA 1
ATOM 657 C C . LYS A 1 84 ? 11.821 -5.961 8.764 1.00 91.81 84 LYS A C 1
ATOM 659 O O . LYS A 1 84 ? 11.671 -5.304 9.789 1.00 91.81 84 LYS A O 1
ATOM 664 N N . PHE A 1 85 ? 10.786 -6.441 8.077 1.00 93.00 85 PHE A N 1
ATOM 665 C CA . PHE A 1 85 ? 9.412 -6.078 8.413 1.00 93.00 85 PHE A CA 1
ATOM 666 C C . PHE A 1 85 ? 8.894 -6.756 9.677 1.00 93.00 85 PHE A C 1
ATOM 668 O O . PHE A 1 85 ? 7.921 -6.265 10.232 1.00 93.00 85 PHE A O 1
ATOM 675 N N . PHE A 1 86 ? 9.518 -7.837 10.158 1.00 94.25 86 PHE A N 1
ATOM 676 C CA . PHE A 1 86 ? 9.090 -8.474 11.406 1.00 94.25 86 PHE A CA 1
ATOM 677 C C . PHE A 1 86 ? 9.158 -7.499 12.585 1.00 94.25 86 PHE A C 1
ATOM 679 O O . PHE A 1 86 ? 8.136 -7.253 13.227 1.00 94.25 86 PHE A O 1
ATOM 686 N N . ASP A 1 87 ? 10.322 -6.894 12.815 1.00 92.06 87 ASP A N 1
ATOM 687 C CA . ASP A 1 87 ? 10.513 -5.966 13.931 1.00 92.06 87 ASP A CA 1
ATOM 688 C C . ASP A 1 87 ? 9.710 -4.675 13.691 1.00 92.06 87 ASP A C 1
ATOM 690 O O . ASP A 1 87 ? 8.934 -4.260 14.546 1.00 92.06 87 ASP A O 1
ATOM 694 N N . ILE A 1 88 ? 9.756 -4.106 12.476 1.00 91.88 88 ILE A N 1
ATOM 695 C CA . ILE A 1 88 ? 8.979 -2.899 12.117 1.00 91.88 88 ILE A CA 1
ATOM 696 C C . ILE A 1 88 ? 7.476 -3.101 12.355 1.00 91.88 88 ILE A C 1
ATOM 698 O O . ILE A 1 88 ? 6.789 -2.223 12.885 1.00 91.88 88 ILE A O 1
ATOM 702 N N . TYR A 1 89 ? 6.934 -4.246 11.950 1.00 93.75 89 TYR A N 1
ATOM 703 C CA . TYR A 1 89 ? 5.511 -4.502 12.078 1.00 93.75 89 TYR A CA 1
ATOM 704 C C . TYR A 1 89 ? 5.106 -4.671 13.543 1.00 93.75 89 TYR A C 1
ATOM 706 O O . TYR A 1 89 ? 4.176 -4.003 13.995 1.00 93.75 89 TYR A O 1
ATOM 714 N N . ASN A 1 90 ? 5.828 -5.500 14.299 1.00 93.31 90 ASN A N 1
ATOM 715 C CA . ASN A 1 90 ? 5.489 -5.795 15.690 1.00 93.31 90 ASN A CA 1
ATOM 716 C C . ASN A 1 90 ? 5.767 -4.620 16.636 1.00 93.31 90 ASN A C 1
ATOM 718 O O . ASN A 1 90 ? 4.952 -4.339 17.511 1.00 93.31 90 ASN A O 1
ATOM 722 N N . GLU A 1 91 ? 6.878 -3.907 16.455 1.00 92.69 91 GLU A N 1
ATOM 723 C CA . GLU A 1 91 ? 7.299 -2.836 17.366 1.00 92.69 91 GLU A CA 1
ATOM 724 C C . GLU A 1 91 ? 6.657 -1.483 17.042 1.00 92.69 91 GLU A C 1
ATOM 726 O O . GLU A 1 91 ? 6.576 -0.617 17.912 1.00 92.69 91 GLU A O 1
ATOM 731 N N . GLN A 1 92 ? 6.192 -1.279 15.804 1.00 91.62 92 GLN A N 1
ATOM 732 C CA . GLN A 1 92 ? 5.636 0.010 15.377 1.00 91.62 92 GLN A CA 1
ATOM 733 C C . GLN A 1 92 ? 4.185 -0.110 14.922 1.00 91.62 92 GLN A C 1
ATOM 735 O O . GLN A 1 92 ? 3.314 0.582 15.446 1.00 91.62 92 GLN A O 1
ATOM 740 N N . THR A 1 93 ? 3.902 -0.980 13.951 1.00 92.88 93 THR A N 1
ATOM 741 C CA . THR A 1 93 ? 2.573 -1.020 13.315 1.00 92.88 93 THR A CA 1
ATOM 742 C C . THR A 1 93 ? 1.507 -1.554 14.261 1.00 92.88 93 THR A C 1
ATOM 744 O O . THR A 1 93 ? 0.464 -0.926 14.420 1.00 92.88 93 THR A O 1
ATOM 747 N N . ILE A 1 94 ? 1.775 -2.685 14.919 1.00 92.69 94 ILE A N 1
ATOM 748 C CA . ILE A 1 94 ? 0.855 -3.289 15.889 1.00 92.69 94 ILE A CA 1
ATOM 749 C C . ILE A 1 94 ? 0.596 -2.330 17.051 1.00 92.69 94 ILE A C 1
ATOM 751 O O . ILE A 1 94 ? -0.556 -2.138 17.426 1.00 92.69 94 ILE A O 1
ATOM 755 N N . VAL A 1 95 ? 1.642 -1.684 17.576 1.00 91.75 95 VAL A N 1
ATOM 756 C CA . VAL A 1 95 ? 1.525 -0.732 18.691 1.00 91.75 95 VAL A CA 1
ATOM 757 C C . VAL A 1 95 ? 0.585 0.423 18.337 1.00 91.75 95 VAL A C 1
ATOM 759 O O . VAL A 1 95 ? -0.318 0.750 19.109 1.00 91.75 95 VAL A O 1
ATOM 762 N N . GLU A 1 96 ? 0.735 1.017 17.151 1.00 90.94 96 GLU A N 1
ATOM 763 C CA . GLU A 1 96 ? -0.157 2.094 16.703 1.00 90.94 96 GLU A CA 1
ATOM 764 C C . GLU A 1 96 ? -1.571 1.597 16.388 1.00 90.94 96 GLU A C 1
ATOM 766 O O . GLU A 1 96 ? -2.551 2.249 16.755 1.00 90.94 96 GLU A O 1
ATOM 771 N N . ALA A 1 97 ? -1.697 0.429 15.756 1.00 91.81 97 ALA A N 1
ATOM 772 C CA . ALA A 1 97 ? -2.989 -0.179 15.471 1.00 91.81 97 ALA A CA 1
ATOM 773 C C . ALA A 1 97 ? -3.767 -0.459 16.766 1.00 91.81 97 ALA A C 1
ATOM 775 O O . ALA A 1 97 ? -4.944 -0.128 16.849 1.00 91.81 97 ALA A O 1
ATOM 776 N N . GLU A 1 98 ? -3.123 -0.994 17.805 1.00 91.56 98 GLU A N 1
ATOM 777 C CA . GLU A 1 98 ? -3.749 -1.223 19.110 1.00 91.56 98 GLU A CA 1
ATOM 778 C C . GLU A 1 98 ? -4.109 0.075 19.829 1.00 91.56 98 GLU A C 1
ATOM 780 O O . GLU A 1 98 ? -5.186 0.162 20.421 1.00 91.56 98 GLU A O 1
ATOM 785 N N . ARG A 1 99 ? -3.253 1.101 19.752 1.00 91.12 99 ARG A N 1
ATOM 786 C CA . ARG A 1 99 ? -3.546 2.425 20.318 1.00 91.12 99 ARG A CA 1
ATOM 787 C C . ARG A 1 99 ? -4.798 3.043 19.692 1.00 91.12 99 ARG A C 1
ATOM 789 O O . ARG A 1 99 ? -5.577 3.698 20.383 1.00 91.12 99 ARG A O 1
ATOM 796 N N . LEU A 1 100 ? -4.978 2.876 18.383 1.00 91.19 100 LEU A N 1
ATOM 797 C CA . LEU A 1 100 ? -6.064 3.508 17.635 1.00 91.19 100 LEU A CA 1
ATOM 798 C C . LEU A 1 100 ? -7.343 2.672 17.611 1.00 91.19 100 LEU A C 1
ATOM 800 O O . LEU A 1 100 ? -8.423 3.234 17.774 1.00 91.19 100 LEU A O 1
ATOM 804 N N . LEU A 1 101 ? -7.233 1.360 17.416 1.00 91.25 101 LEU A N 1
ATOM 805 C CA . LEU A 1 101 ? -8.368 0.446 17.277 1.00 91.25 101 LEU A CA 1
ATOM 806 C C . LEU A 1 101 ? -8.800 -0.160 18.617 1.00 91.25 101 LEU A C 1
ATOM 808 O O . LEU A 1 101 ? -9.949 -0.560 18.759 1.00 91.25 101 LEU A O 1
ATOM 812 N N . GLY A 1 102 ? -7.920 -0.186 19.618 1.00 89.50 102 GLY A N 1
ATOM 813 C CA . GLY A 1 102 ? -8.135 -0.876 20.887 1.00 89.50 102 GLY A CA 1
ATOM 814 C C . GLY A 1 102 ? -7.778 -2.357 20.781 1.00 89.50 102 GLY A C 1
ATOM 815 O O . GLY A 1 102 ? -8.251 -3.067 19.896 1.00 89.50 102 GLY A O 1
ATOM 816 N N . ARG A 1 103 ? -6.938 -2.843 21.699 1.00 86.19 103 ARG A N 1
ATOM 817 C CA . ARG A 1 103 ? -6.409 -4.218 21.680 1.00 86.19 103 ARG A CA 1
ATOM 818 C C . ARG A 1 103 ? -7.496 -5.298 21.689 1.00 86.19 103 ARG A C 1
ATOM 820 O O . ARG A 1 103 ? -7.353 -6.293 20.984 1.00 86.19 103 ARG A O 1
ATOM 827 N N . ASP A 1 104 ? -8.568 -5.068 22.443 1.00 82.25 104 ASP A N 1
ATOM 828 C CA . ASP A 1 104 ? -9.684 -6.010 22.611 1.00 82.25 104 ASP A CA 1
ATOM 829 C C . ASP A 1 104 ? -10.879 -5.701 21.689 1.00 82.25 104 ASP A C 1
ATOM 831 O O . ASP A 1 104 ? -11.943 -6.315 21.798 1.00 82.25 104 ASP A O 1
ATOM 835 N N . SER A 1 105 ? -10.739 -4.722 20.792 1.00 77.69 105 SER A N 1
ATOM 836 C CA . SER A 1 105 ? -11.789 -4.360 19.841 1.00 77.69 105 SER A CA 1
ATOM 837 C C . SER A 1 105 ? -11.875 -5.359 18.692 1.00 77.69 105 SER A C 1
ATOM 839 O O . SER A 1 105 ? -10.921 -6.069 18.370 1.00 77.69 105 SER A O 1
ATOM 841 N N . LYS A 1 106 ? -13.024 -5.375 18.007 1.00 80.44 106 LYS A N 1
ATOM 842 C CA . LYS A 1 106 ? -13.153 -6.113 16.749 1.00 80.44 106 LYS A CA 1
ATOM 843 C C . LYS A 1 106 ? -12.290 -5.448 15.677 1.00 80.44 106 LYS A C 1
ATOM 845 O O . LYS A 1 106 ? -12.550 -4.311 15.286 1.00 80.44 106 LYS A O 1
ATOM 850 N N . PHE A 1 107 ? -11.287 -6.177 15.200 1.00 84.00 107 PHE A N 1
ATOM 851 C CA . PHE A 1 107 ? -10.476 -5.789 14.044 1.00 84.00 107 PHE A CA 1
ATOM 852 C C . PHE A 1 107 ? -11.209 -6.116 12.733 1.00 84.00 107 PHE A C 1
ATOM 854 O O . PHE A 1 107 ? -12.357 -6.567 12.742 1.00 84.00 107 PHE A O 1
ATOM 861 N N . LEU A 1 108 ? -10.538 -5.905 11.599 1.00 85.25 108 LEU A N 1
ATOM 862 C CA . LEU A 1 108 ? -11.104 -6.043 10.257 1.00 85.25 108 LEU A CA 1
ATOM 863 C C . LEU A 1 108 ? -11.801 -7.394 10.010 1.00 85.25 108 LEU A C 1
ATOM 865 O O . LEU A 1 108 ? -12.866 -7.435 9.397 1.00 85.25 108 LEU A O 1
ATOM 869 N N . PHE A 1 109 ? -11.238 -8.484 10.541 1.00 90.00 109 PHE A N 1
ATOM 870 C CA . PHE A 1 109 ? -11.757 -9.849 10.387 1.00 90.00 109 PHE A CA 1
ATOM 871 C C . PHE A 1 109 ? -12.180 -10.483 11.721 1.00 90.00 109 PHE A C 1
ATOM 873 O O . PHE A 1 109 ? -12.093 -11.698 11.904 1.00 90.00 109 PHE A O 1
ATOM 880 N N . GLY A 1 110 ? -12.620 -9.655 12.672 1.00 86.25 110 GLY A N 1
ATOM 881 C CA . GLY A 1 110 ? -13.012 -10.058 14.024 1.00 86.25 110 GLY A CA 1
ATOM 882 C C . GLY A 1 110 ? -11.855 -9.998 15.020 1.00 86.25 110 GLY A C 1
ATOM 883 O O . GLY A 1 110 ? -11.993 -9.360 16.059 1.00 86.25 110 GLY A O 1
ATOM 884 N N . GLN A 1 111 ? -10.706 -10.573 14.667 1.00 86.75 111 GLN A N 1
ATOM 885 C CA . GLN A 1 111 ? -9.439 -10.441 15.394 1.00 86.75 111 GLN A CA 1
ATOM 886 C C . GLN A 1 111 ? -8.323 -10.016 14.437 1.00 86.75 111 GLN A C 1
ATOM 888 O O . GLN A 1 111 ? -8.477 -10.143 13.224 1.00 86.75 111 GLN A O 1
ATOM 893 N N . LEU A 1 112 ? -7.216 -9.517 14.989 1.00 90.12 112 LEU A N 1
ATOM 894 C CA . LEU A 1 112 ? -6.029 -9.167 14.214 1.00 90.12 112 LEU A CA 1
ATOM 895 C C . LEU A 1 112 ? -5.295 -10.452 13.814 1.00 90.12 112 LEU A C 1
ATOM 897 O O . LEU A 1 112 ? -4.638 -11.069 14.650 1.00 90.12 112 LEU A O 1
ATOM 901 N N . SER A 1 113 ? -5.455 -10.875 12.565 1.00 92.81 113 SER A N 1
ATOM 902 C CA . SER A 1 113 ? -4.963 -12.167 12.054 1.00 92.81 113 SER A CA 1
ATOM 903 C C . SER A 1 113 ? -3.440 -12.192 11.938 1.00 92.81 113 SER A C 1
ATOM 905 O O . SER A 1 113 ? -2.800 -13.198 12.212 1.00 92.81 113 SER A O 1
ATOM 907 N N . SER A 1 114 ? -2.844 -11.041 11.652 1.00 93.12 114 SER A N 1
ATOM 908 C CA . SER A 1 114 ? -1.407 -10.831 11.572 1.00 93.12 114 SER A CA 1
ATOM 909 C C . SER A 1 114 ? -0.703 -10.793 12.933 1.00 93.12 114 SER A C 1
ATOM 911 O O . SER A 1 114 ? 0.498 -10.536 13.011 1.00 93.12 114 SER A O 1
ATOM 913 N N . ARG A 1 115 ? -1.455 -10.936 14.030 1.00 90.19 115 ARG A N 1
ATOM 914 C CA . ARG A 1 115 ? -0.920 -10.915 15.391 1.00 90.19 115 ARG A CA 1
ATOM 915 C C . ARG A 1 115 ? -0.189 -12.229 15.665 1.00 90.19 115 ARG A C 1
ATOM 917 O O . ARG A 1 115 ? -0.725 -13.297 15.401 1.00 90.19 115 ARG A O 1
ATOM 924 N N . ASN A 1 116 ? 0.988 -12.145 16.283 1.00 88.12 116 ASN A N 1
ATOM 925 C CA . ASN A 1 116 ? 1.799 -13.303 16.687 1.00 88.12 116 ASN A CA 1
ATOM 926 C C . ASN A 1 116 ? 2.251 -14.215 15.531 1.00 88.12 116 ASN A C 1
ATOM 928 O O . ASN A 1 116 ? 2.594 -15.371 15.777 1.00 88.12 116 ASN A O 1
ATOM 932 N N . LEU A 1 117 ? 2.268 -13.720 14.288 1.00 95.31 117 LEU A N 1
ATOM 933 C CA . LEU A 1 117 ? 2.944 -14.424 13.200 1.00 95.31 117 LEU A CA 1
ATOM 934 C C . LEU A 1 117 ? 4.418 -14.631 13.559 1.00 95.31 117 LEU A C 1
ATOM 936 O O . LEU A 1 117 ? 5.044 -13.754 14.161 1.00 95.31 117 LEU A O 1
ATOM 940 N N . SER A 1 118 ? 4.981 -15.776 13.175 1.00 96.75 118 SER A N 1
ATOM 941 C CA . SER A 1 118 ? 6.416 -16.003 13.331 1.00 96.75 118 SER A CA 1
ATOM 942 C C . SER A 1 118 ? 7.222 -15.086 12.401 1.00 96.75 118 SER A C 1
ATOM 944 O O . SER A 1 118 ? 6.690 -14.475 11.471 1.00 96.75 118 SER A O 1
ATOM 946 N N . LYS A 1 119 ? 8.537 -14.992 12.625 1.00 95.94 119 LYS A N 1
ATOM 947 C CA . LYS A 1 119 ? 9.427 -14.220 11.745 1.00 95.94 119 LYS A CA 1
ATOM 948 C C . LYS A 1 119 ? 9.430 -14.747 10.309 1.00 95.94 119 LYS A C 1
ATOM 950 O O . LYS A 1 119 ? 9.465 -13.942 9.380 1.00 95.94 119 LYS A O 1
ATOM 955 N N . ASP A 1 120 ? 9.360 -16.065 10.140 1.00 95.88 120 ASP A N 1
ATOM 956 C CA . ASP A 1 120 ? 9.271 -16.689 8.820 1.00 95.88 120 ASP A CA 1
ATOM 957 C C . ASP A 1 120 ? 7.894 -16.462 8.181 1.00 95.88 120 ASP A C 1
ATOM 959 O O . ASP A 1 120 ? 7.839 -16.095 7.011 1.00 95.88 120 ASP A O 1
ATOM 963 N N . ASP A 1 121 ? 6.798 -16.535 8.945 1.00 97.00 121 ASP A N 1
ATOM 964 C CA . ASP A 1 121 ? 5.466 -16.219 8.406 1.00 97.00 121 ASP A CA 1
ATOM 965 C C . ASP A 1 121 ? 5.376 -14.758 7.952 1.00 97.00 121 ASP A C 1
ATOM 967 O O . ASP A 1 121 ? 4.910 -14.482 6.852 1.00 97.00 121 ASP A O 1
ATOM 971 N N . VAL A 1 122 ? 5.857 -13.800 8.756 1.00 97.00 122 VAL A N 1
ATOM 972 C CA . VAL A 1 122 ? 5.879 -12.385 8.345 1.00 97.00 122 VAL A CA 1
ATOM 973 C C . VAL A 1 122 ? 6.710 -12.206 7.078 1.00 97.00 122 VAL A C 1
ATOM 975 O O . VAL A 1 122 ? 6.309 -11.450 6.196 1.00 97.00 122 VAL A O 1
ATOM 978 N N . TYR A 1 123 ? 7.843 -12.902 6.961 1.00 96.88 123 TYR A N 1
ATOM 979 C CA . TYR A 1 123 ? 8.648 -12.878 5.746 1.00 96.88 123 TYR A CA 1
ATOM 980 C C . TYR A 1 123 ? 7.855 -13.381 4.531 1.00 96.88 123 TYR A C 1
ATOM 982 O O . TYR A 1 123 ? 7.796 -12.685 3.518 1.00 96.88 123 TYR A O 1
ATOM 990 N N . ASP A 1 124 ? 7.201 -14.537 4.638 1.00 97.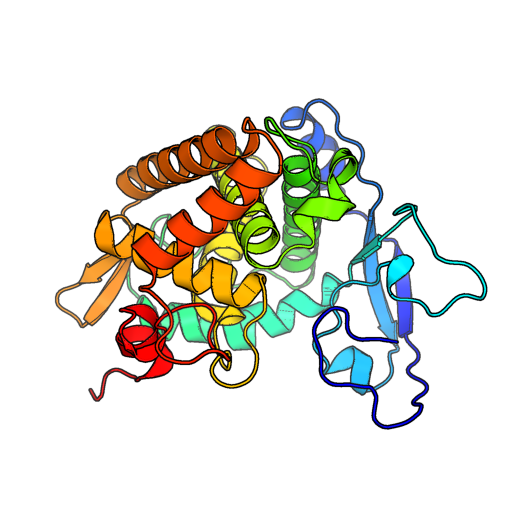06 124 ASP A N 1
ATOM 991 C CA . ASP A 1 124 ? 6.416 -15.130 3.553 1.00 97.06 124 ASP A CA 1
ATOM 992 C C . ASP A 1 124 ? 5.221 -14.253 3.148 1.00 97.06 124 ASP A C 1
ATOM 994 O O . ASP A 1 124 ? 5.014 -13.987 1.961 1.00 97.06 124 ASP A O 1
ATOM 998 N N . VAL A 1 125 ? 4.484 -13.718 4.128 1.00 97.50 125 VAL A N 1
ATOM 999 C CA . VAL A 1 125 ? 3.378 -12.770 3.906 1.00 97.50 125 VAL A CA 1
ATOM 1000 C C . VAL A 1 125 ? 3.875 -11.527 3.162 1.00 97.50 125 VAL A C 1
ATOM 1002 O O . VAL A 1 125 ? 3.197 -11.029 2.264 1.00 97.50 125 VAL A O 1
ATOM 1005 N N . ARG A 1 126 ? 5.071 -11.024 3.494 1.00 96.31 126 ARG A N 1
ATOM 1006 C CA . ARG A 1 126 ? 5.670 -9.852 2.835 1.00 96.31 126 ARG A CA 1
ATOM 1007 C C . ARG A 1 126 ? 6.117 -10.128 1.412 1.00 96.31 126 ARG A C 1
ATOM 1009 O O . ARG A 1 126 ? 5.925 -9.263 0.566 1.00 96.31 126 ARG A O 1
ATOM 1016 N N . CYS A 1 127 ? 6.659 -11.313 1.148 1.00 96.50 127 CYS A N 1
ATOM 1017 C CA . CYS A 1 127 ? 6.999 -11.737 -0.207 1.00 96.50 127 CYS A CA 1
ATOM 1018 C C . CYS A 1 127 ? 5.747 -11.780 -1.094 1.00 96.50 127 CYS A C 1
ATOM 1020 O O . CYS A 1 127 ? 5.750 -11.230 -2.194 1.00 96.50 127 CYS A O 1
ATOM 1022 N N . LEU A 1 128 ? 4.654 -12.366 -0.588 1.00 97.00 128 LEU A N 1
ATOM 1023 C CA . LEU A 1 128 ? 3.367 -12.392 -1.289 1.00 97.00 128 LEU A CA 1
ATOM 1024 C C . LEU A 1 128 ? 2.785 -10.991 -1.487 1.00 97.00 128 LEU A C 1
ATOM 1026 O O . LEU A 1 128 ? 2.365 -10.662 -2.591 1.00 97.00 128 LEU A O 1
ATOM 1030 N N . TRP A 1 129 ? 2.778 -10.152 -0.446 1.00 96.81 129 TRP A N 1
ATOM 1031 C CA . TRP A 1 129 ? 2.335 -8.762 -0.568 1.00 96.81 129 TRP A CA 1
ATOM 1032 C C . TRP A 1 129 ? 3.129 -8.016 -1.643 1.00 96.81 129 TRP A C 1
ATOM 1034 O O . TRP A 1 129 ? 2.518 -7.405 -2.515 1.00 96.81 129 TRP A O 1
ATOM 1044 N N . GLY A 1 130 ? 4.462 -8.115 -1.618 1.00 95.69 130 GLY A N 1
ATOM 1045 C CA . GLY A 1 130 ? 5.327 -7.507 -2.624 1.00 95.69 130 GLY A CA 1
ATOM 1046 C C . GLY A 1 130 ? 4.950 -7.945 -4.035 1.00 95.69 130 GLY A C 1
ATOM 1047 O O . GLY A 1 130 ? 4.838 -7.105 -4.917 1.00 95.69 130 GLY A O 1
ATOM 1048 N N . TYR A 1 131 ? 4.665 -9.235 -4.232 1.00 96.00 131 TYR A N 1
ATOM 1049 C CA . TYR A 1 131 ? 4.259 -9.783 -5.526 1.00 96.00 131 TYR A CA 1
ATOM 1050 C C . TYR A 1 131 ? 2.919 -9.222 -6.017 1.00 96.00 131 TYR A C 1
ATOM 1052 O O . TYR A 1 131 ? 2.824 -8.781 -7.160 1.00 96.00 131 TYR A O 1
AT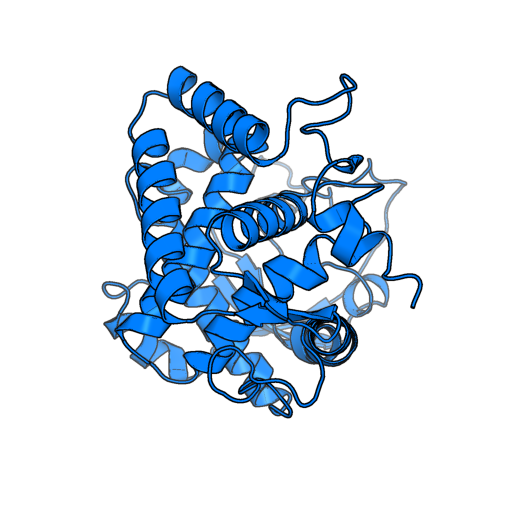OM 1060 N N . TYR A 1 132 ? 1.886 -9.205 -5.168 1.00 97.44 132 TYR A N 1
ATOM 1061 C CA . TYR A 1 132 ? 0.575 -8.668 -5.550 1.00 97.44 132 TYR A CA 1
ATOM 1062 C C . TYR A 1 132 ? 0.599 -7.151 -5.768 1.00 97.44 132 TYR A C 1
ATOM 1064 O O . TYR A 1 132 ? -0.055 -6.660 -6.687 1.00 97.44 132 TYR A O 1
ATOM 1072 N N . HIS A 1 133 ? 1.361 -6.424 -4.950 1.00 96.12 133 HIS A N 1
ATOM 1073 C CA . HIS A 1 133 ? 1.548 -4.983 -5.083 1.00 96.12 133 HIS A CA 1
ATOM 1074 C C . HIS A 1 133 ? 2.289 -4.656 -6.389 1.00 96.12 133 HIS A C 1
ATOM 1076 O O . HIS A 1 133 ? 1.816 -3.861 -7.194 1.00 96.12 133 HIS A O 1
ATOM 1082 N N . ASP A 1 134 ? 3.387 -5.350 -6.678 1.00 94.88 134 ASP A N 1
ATOM 1083 C CA . ASP A 1 134 ? 4.122 -5.195 -7.935 1.00 94.88 134 ASP A CA 1
ATOM 1084 C C . ASP A 1 134 ? 3.263 -5.563 -9.155 1.00 94.88 134 ASP A C 1
ATOM 1086 O O . ASP A 1 134 ? 3.198 -4.802 -10.118 1.00 94.88 134 ASP A O 1
ATOM 1090 N N . TYR A 1 135 ? 2.491 -6.653 -9.097 1.00 96.00 135 TYR A N 1
ATOM 1091 C CA . TYR A 1 135 ? 1.495 -6.960 -10.128 1.00 96.00 135 TYR A CA 1
ATOM 1092 C C . TYR A 1 135 ? 0.523 -5.793 -10.344 1.00 96.00 135 TYR A C 1
ATOM 1094 O O . TYR A 1 135 ? 0.286 -5.393 -11.483 1.00 96.00 135 TYR A O 1
ATOM 1102 N N . ALA A 1 136 ? -0.019 -5.218 -9.270 1.00 97.25 136 ALA A N 1
ATOM 1103 C CA . ALA A 1 136 ? -1.010 -4.157 -9.360 1.00 97.25 136 ALA A CA 1
ATOM 1104 C C . ALA A 1 136 ? -0.471 -2.873 -10.027 1.00 97.25 136 ALA A C 1
ATOM 1106 O O . ALA A 1 136 ? -1.240 -2.209 -10.728 1.00 97.25 136 ALA A O 1
ATOM 1107 N N . HIS A 1 137 ? 0.833 -2.577 -9.941 1.00 95.62 137 HIS A N 1
ATOM 1108 C CA . HIS A 1 137 ? 1.472 -1.505 -10.727 1.00 95.62 137 HIS A CA 1
ATOM 1109 C C . HIS A 1 137 ? 1.367 -1.704 -12.247 1.00 95.62 137 HIS A C 1
ATOM 1111 O O . HIS A 1 137 ? 1.380 -0.737 -13.011 1.00 95.62 137 HIS A O 1
ATOM 1117 N N . HIS A 1 138 ? 1.235 -2.950 -12.702 1.00 94.69 138 HIS A N 1
ATOM 1118 C CA . HIS A 1 138 ? 1.161 -3.312 -14.119 1.00 94.69 138 HIS A CA 1
ATOM 1119 C C . HIS A 1 138 ? -0.288 -3.375 -14.637 1.00 94.69 138 HIS A C 1
ATOM 1121 O O . HIS A 1 138 ? -0.542 -3.865 -15.741 1.00 94.69 138 HIS A O 1
ATOM 1127 N N . THR A 1 139 ? -1.251 -2.882 -13.851 1.00 95.25 139 THR A N 1
ATOM 1128 C CA . THR A 1 139 ? -2.685 -2.920 -14.165 1.00 95.25 139 THR A CA 1
ATOM 1129 C C . THR A 1 139 ? -3.294 -1.525 -14.332 1.00 95.25 139 THR A C 1
ATOM 1131 O O . THR A 1 139 ? -2.689 -0.503 -13.999 1.00 95.25 139 THR A O 1
ATOM 1134 N N . GLY A 1 140 ? -4.521 -1.493 -14.855 1.00 96.00 140 GLY A N 1
ATOM 1135 C CA . GLY A 1 140 ? -5.292 -0.272 -15.068 1.00 96.00 140 GLY A CA 1
ATOM 1136 C C . GLY A 1 140 ? -4.965 0.448 -16.385 1.00 96.00 140 GLY A C 1
ATOM 1137 O O . GLY A 1 140 ? -4.166 -0.040 -17.190 1.00 96.00 140 GLY A O 1
ATOM 1138 N N . PRO A 1 141 ? -5.598 1.607 -16.637 1.00 97.81 141 PRO A N 1
ATOM 1139 C CA . PRO A 1 141 ? -5.457 2.345 -17.896 1.00 97.81 141 PRO A CA 1
ATOM 1140 C C . PRO A 1 141 ? -4.058 2.920 -18.135 1.00 97.81 141 PRO A C 1
ATOM 1142 O O . PRO A 1 141 ? -3.651 3.086 -19.285 1.00 97.81 141 PRO A O 1
ATOM 1145 N N . ARG A 1 142 ? -3.306 3.202 -17.062 1.00 97.25 142 ARG A N 1
ATOM 1146 C CA . ARG A 1 142 ? -1.960 3.789 -17.137 1.00 97.25 142 ARG A CA 1
ATOM 1147 C C . ARG A 1 142 ? -0.959 3.051 -16.228 1.00 97.25 142 ARG A C 1
ATOM 1149 O O . ARG A 1 142 ? -0.582 3.599 -15.190 1.00 97.25 142 ARG A O 1
ATOM 1156 N N . PRO A 1 143 ? -0.510 1.839 -16.615 1.00 95.38 143 PRO A N 1
ATOM 1157 C CA . PRO A 1 143 ? 0.453 1.038 -15.849 1.00 95.38 143 PRO A CA 1
ATOM 1158 C C . PRO A 1 143 ? 1.783 1.762 -15.600 1.00 95.38 143 PRO A C 1
ATOM 1160 O O . PRO A 1 143 ? 2.257 2.496 -16.477 1.00 95.38 143 PRO A O 1
ATOM 1163 N N . LEU A 1 144 ? 2.391 1.551 -14.427 1.00 92.19 144 LEU A N 1
ATOM 1164 C CA . LEU A 1 144 ? 3.605 2.242 -13.978 1.00 92.19 144 LEU A CA 1
ATOM 1165 C C . LEU A 1 144 ? 4.811 1.981 -14.890 1.00 92.19 144 LEU A C 1
ATOM 1167 O O . LEU A 1 144 ? 5.492 2.926 -15.288 1.00 92.19 144 LEU A O 1
ATOM 1171 N N . ASP A 1 145 ? 5.045 0.723 -15.264 1.00 86.12 145 ASP A N 1
ATOM 1172 C CA . ASP A 1 145 ? 6.172 0.273 -16.093 1.00 86.12 145 ASP A CA 1
ATOM 1173 C C . ASP A 1 145 ? 6.240 0.987 -17.453 1.00 86.12 145 ASP A C 1
ATOM 1175 O O . ASP A 1 145 ? 7.320 1.271 -17.971 1.00 86.12 145 ASP A O 1
ATOM 1179 N N . LYS A 1 146 ? 5.078 1.342 -18.009 1.00 91.19 146 LYS A N 1
ATOM 1180 C CA . LYS A 1 146 ? 4.952 2.049 -19.294 1.00 91.19 146 LYS A CA 1
ATOM 1181 C C . LYS A 1 146 ? 4.918 3.569 -19.156 1.00 91.19 146 LYS A C 1
ATOM 1183 O O . LYS A 1 146 ? 5.078 4.271 -20.149 1.00 91.19 146 LYS A O 1
ATOM 1188 N N . ASN A 1 147 ? 4.687 4.084 -17.948 1.00 93.69 147 ASN A N 1
ATOM 1189 C CA . ASN A 1 147 ? 4.373 5.493 -17.700 1.00 93.69 147 ASN A CA 1
ATOM 1190 C C . ASN A 1 147 ? 5.193 6.096 -16.547 1.00 93.69 147 ASN A C 1
ATOM 1192 O O . ASN A 1 147 ? 4.770 7.068 -15.917 1.00 93.69 147 ASN A O 1
ATOM 1196 N N . LEU A 1 148 ? 6.383 5.554 -16.275 1.00 88.00 148 LEU A N 1
ATOM 1197 C CA . LEU A 1 148 ? 7.225 5.977 -15.154 1.00 88.00 148 LEU A CA 1
ATOM 1198 C C . LEU A 1 148 ? 7.465 7.499 -15.137 1.00 88.00 148 LEU A C 1
ATOM 1200 O O . LEU A 1 148 ? 7.386 8.126 -14.085 1.00 88.00 148 LEU A O 1
ATOM 1204 N N . TYR A 1 149 ? 7.682 8.118 -16.304 1.00 89.00 149 TYR A N 1
ATOM 1205 C CA . TYR A 1 149 ? 7.976 9.553 -16.428 1.00 89.00 149 TYR A CA 1
ATOM 1206 C C . TYR A 1 149 ? 6.915 10.465 -15.787 1.00 89.00 149 TYR A C 1
ATOM 1208 O O . TYR A 1 149 ? 7.273 11.479 -15.188 1.00 89.00 149 TYR A O 1
ATOM 1216 N N . ILE A 1 150 ? 5.629 10.108 -15.887 1.00 92.81 150 ILE A N 1
ATOM 1217 C CA . ILE A 1 150 ? 4.522 10.899 -15.334 1.00 92.81 150 ILE A CA 1
ATOM 1218 C C . ILE A 1 150 ? 4.164 10.454 -13.917 1.00 92.81 150 ILE A C 1
ATOM 1220 O O . ILE A 1 150 ? 3.807 11.279 -13.077 1.00 92.81 150 ILE A O 1
ATOM 1224 N N . LYS A 1 151 ? 4.325 9.161 -13.619 1.00 91.56 151 LYS A N 1
ATOM 1225 C CA . LYS A 1 151 ? 4.027 8.567 -12.309 1.00 91.56 151 LYS A CA 1
ATOM 1226 C C . LYS A 1 151 ? 5.018 8.980 -11.218 1.00 91.56 151 LYS A C 1
ATOM 1228 O O . LYS A 1 151 ? 4.675 8.943 -10.045 1.00 91.56 151 LYS A O 1
ATOM 1233 N N . LEU A 1 152 ? 6.202 9.471 -11.594 1.00 87.44 152 LEU A N 1
ATOM 1234 C CA . LEU A 1 152 ? 7.144 10.116 -10.671 1.00 87.44 152 LEU A CA 1
ATOM 1235 C C . LEU A 1 152 ? 6.680 11.503 -10.183 1.00 87.44 152 LEU A C 1
ATOM 1237 O O . LEU A 1 152 ? 7.255 12.047 -9.237 1.00 87.44 152 LEU A O 1
ATOM 1241 N N . ASN A 1 153 ? 5.650 12.103 -10.795 1.00 92.38 153 ASN A N 1
ATOM 1242 C CA . ASN A 1 153 ? 5.028 13.307 -10.250 1.00 92.38 153 ASN A CA 1
ATOM 1243 C C . ASN A 1 153 ? 4.412 13.010 -8.876 1.00 92.38 153 ASN A C 1
ATOM 1245 O O . ASN A 1 153 ? 3.735 12.007 -8.706 1.00 92.38 153 ASN A O 1
ATOM 1249 N N . TRP A 1 154 ? 4.565 13.925 -7.915 1.00 91.56 154 TRP A N 1
ATOM 1250 C CA . TRP A 1 154 ? 4.156 13.667 -6.533 1.00 91.56 154 TRP A CA 1
ATOM 1251 C C . TRP A 1 154 ? 2.670 13.319 -6.356 1.00 91.56 154 TRP A C 1
ATOM 1253 O O . TRP A 1 154 ? 2.344 12.416 -5.590 1.00 91.56 154 TRP A O 1
ATOM 1263 N N . PHE A 1 155 ? 1.764 14.007 -7.058 1.00 95.12 155 PHE A N 1
ATOM 1264 C CA . PHE A 1 155 ? 0.326 13.743 -6.940 1.00 95.12 155 PHE A CA 1
ATOM 1265 C C . PHE A 1 155 ? -0.064 12.456 -7.677 1.00 95.12 155 PHE A C 1
ATOM 1267 O O . PHE A 1 155 ? -0.822 11.653 -7.141 1.00 95.12 155 PHE A O 1
ATOM 1274 N N . ALA A 1 156 ? 0.491 12.237 -8.873 1.00 96.06 156 ALA A N 1
ATOM 1275 C CA . ALA A 1 156 ? 0.248 11.023 -9.651 1.00 96.06 156 ALA A CA 1
ATOM 1276 C C . ALA A 1 156 ? 0.794 9.769 -8.950 1.00 96.06 156 ALA A C 1
ATOM 1278 O O . ALA A 1 156 ? 0.089 8.770 -8.862 1.00 96.06 156 ALA A O 1
ATOM 1279 N N . GLY A 1 157 ? 2.011 9.843 -8.405 1.00 94.25 157 GLY A N 1
ATOM 1280 C CA . GLY A 1 157 ? 2.655 8.759 -7.666 1.00 94.25 157 GLY A CA 1
ATOM 1281 C C . GLY A 1 157 ? 1.922 8.402 -6.375 1.00 94.25 157 GLY A C 1
ATOM 1282 O O . GLY A 1 157 ? 1.768 7.229 -6.069 1.00 94.25 157 GLY A O 1
ATOM 1283 N N . LEU A 1 158 ? 1.374 9.389 -5.656 1.00 95.25 158 LEU A N 1
ATOM 1284 C CA . LEU A 1 158 ? 0.515 9.116 -4.498 1.00 95.25 158 LEU A CA 1
ATOM 1285 C C . LEU A 1 158 ? -0.743 8.328 -4.896 1.00 95.25 158 LEU A C 1
ATOM 1287 O O . LEU A 1 158 ? -1.099 7.360 -4.224 1.00 95.25 158 LEU A O 1
ATOM 1291 N N . LEU A 1 159 ? -1.422 8.722 -5.980 1.00 97.62 159 LEU A N 1
ATOM 1292 C CA . LEU A 1 159 ? -2.597 7.983 -6.459 1.00 97.62 159 LEU A CA 1
ATOM 1293 C C . LEU A 1 159 ? -2.233 6.594 -6.988 1.00 97.62 159 LEU A C 1
ATOM 1295 O O . LEU A 1 159 ? -3.009 5.665 -6.796 1.00 97.62 159 LEU A O 1
ATOM 1299 N N . GLU A 1 160 ? -1.063 6.440 -7.604 1.00 97.12 160 GLU A N 1
ATOM 1300 C CA . GLU A 1 160 ? -0.554 5.136 -8.028 1.00 97.12 160 GLU A CA 1
ATOM 1301 C C . GLU A 1 160 ? -0.410 4.188 -6.834 1.00 97.12 160 GLU A C 1
ATOM 1303 O O . GLU A 1 160 ? -1.067 3.152 -6.817 1.00 97.12 160 GLU A O 1
ATOM 1308 N N . GLU A 1 161 ? 0.335 4.576 -5.796 1.00 95.50 161 GLU A N 1
ATOM 1309 C CA . GLU A 1 161 ? 0.482 3.777 -4.567 1.00 95.50 161 GLU A CA 1
ATOM 1310 C C . GLU A 1 161 ? -0.877 3.457 -3.929 1.00 95.50 161 GLU A C 1
ATOM 1312 O O . GLU A 1 161 ? -1.159 2.312 -3.572 1.00 95.50 161 GLU A O 1
ATOM 1317 N N . THR A 1 162 ? -1.765 4.458 -3.864 1.00 97.44 162 THR A N 1
ATOM 1318 C CA . THR A 1 162 ? -3.130 4.285 -3.347 1.00 97.44 162 THR A CA 1
ATOM 1319 C C . THR A 1 162 ? -3.890 3.216 -4.135 1.00 97.44 162 THR A C 1
ATOM 1321 O O . THR A 1 162 ? -4.463 2.303 -3.545 1.00 97.44 162 THR A O 1
ATOM 1324 N N . LYS A 1 163 ? -3.906 3.302 -5.469 1.00 98.12 163 LYS A N 1
ATOM 1325 C CA . LYS A 1 163 ? -4.597 2.342 -6.340 1.00 98.12 163 LYS A CA 1
ATOM 1326 C C . LYS A 1 163 ? -4.029 0.938 -6.159 1.00 98.12 163 LYS A C 1
ATOM 1328 O O . LYS A 1 163 ? -4.787 -0.010 -5.981 1.00 98.12 163 LYS A O 1
ATOM 1333 N N . VAL A 1 164 ? -2.710 0.813 -6.180 1.00 97.38 164 VAL A N 1
ATOM 1334 C CA . VAL A 1 164 ? -1.978 -0.459 -6.183 1.00 97.38 164 VAL A CA 1
ATOM 1335 C C . VAL A 1 164 ? -2.203 -1.240 -4.888 1.00 97.38 164 VAL A C 1
ATOM 1337 O O . VAL A 1 164 ? -2.531 -2.432 -4.914 1.00 97.38 164 VAL A O 1
ATOM 1340 N N . ASP A 1 165 ? -2.143 -0.557 -3.746 1.00 97.44 165 ASP A N 1
ATOM 1341 C CA . ASP A 1 165 ? -2.472 -1.153 -2.453 1.00 97.44 165 ASP A CA 1
ATOM 1342 C C . ASP A 1 165 ? -3.932 -1.603 -2.373 1.00 97.44 165 ASP A C 1
ATOM 1344 O O . ASP A 1 165 ? -4.233 -2.696 -1.887 1.00 97.44 165 ASP A O 1
ATOM 1348 N N . LEU A 1 166 ? -4.861 -0.785 -2.872 1.00 98.19 166 LEU A N 1
ATOM 1349 C CA . LEU A 1 166 ? -6.283 -1.114 -2.836 1.00 98.19 166 LEU A CA 1
ATOM 1350 C C . LEU A 1 166 ? -6.641 -2.249 -3.803 1.00 98.19 166 LEU A C 1
ATOM 1352 O O . LEU A 1 166 ? -7.489 -3.076 -3.466 1.00 98.19 166 LEU A O 1
ATOM 1356 N N . ILE A 1 167 ? -5.982 -2.344 -4.962 1.00 98.44 167 ILE A N 1
ATOM 1357 C CA . ILE A 1 167 ? -6.088 -3.501 -5.860 1.00 98.44 167 ILE A CA 1
ATOM 1358 C C . ILE A 1 167 ? -5.592 -4.757 -5.142 1.00 98.44 167 ILE A C 1
ATOM 1360 O O . ILE A 1 167 ? -6.279 -5.777 -5.177 1.00 98.44 167 ILE A O 1
ATOM 1364 N N . THR A 1 168 ? -4.465 -4.674 -4.431 1.00 98.31 168 THR A N 1
ATOM 1365 C CA . THR A 1 168 ? -3.933 -5.791 -3.637 1.00 98.31 168 THR A CA 1
ATOM 1366 C C . THR A 1 168 ? -4.953 -6.268 -2.600 1.00 98.31 168 THR A C 1
ATOM 1368 O O . THR A 1 168 ? -5.302 -7.449 -2.571 1.00 98.31 168 THR A O 1
ATOM 1371 N N . VAL A 1 169 ? -5.515 -5.356 -1.798 1.00 98.19 169 VAL A N 1
ATOM 1372 C CA . VAL A 1 169 ? -6.555 -5.694 -0.807 1.00 98.19 169 VAL A CA 1
ATOM 1373 C C . VAL A 1 169 ? -7.807 -6.257 -1.488 1.00 98.19 169 VAL A C 1
ATOM 1375 O O . VAL A 1 169 ? -8.383 -7.230 -1.005 1.00 98.19 169 VAL A O 1
ATOM 1378 N N . ARG A 1 170 ? -8.224 -5.707 -2.634 1.00 98.06 170 ARG A N 1
ATOM 1379 C CA . ARG A 1 170 ? -9.366 -6.221 -3.405 1.00 98.06 170 ARG A CA 1
ATOM 1380 C C . ARG A 1 170 ? -9.151 -7.674 -3.835 1.00 98.06 170 ARG A C 1
ATOM 1382 O O . ARG A 1 170 ? -10.058 -8.478 -3.639 1.00 98.06 170 ARG A O 1
ATOM 1389 N N . ILE A 1 171 ? -7.968 -8.024 -4.351 1.00 97.81 171 ILE A N 1
ATOM 1390 C CA . ILE A 1 171 ? -7.623 -9.410 -4.718 1.00 97.81 171 ILE A CA 1
ATOM 1391 C C . ILE A 1 171 ? -7.734 -10.323 -3.492 1.00 97.81 171 ILE A C 1
ATOM 1393 O O . ILE A 1 171 ? -8.346 -11.389 -3.586 1.00 97.81 171 ILE A O 1
ATOM 1397 N N . MET A 1 172 ? -7.205 -9.894 -2.339 1.00 97.94 172 MET A N 1
ATOM 1398 C CA . MET A 1 172 ? -7.253 -10.678 -1.099 1.00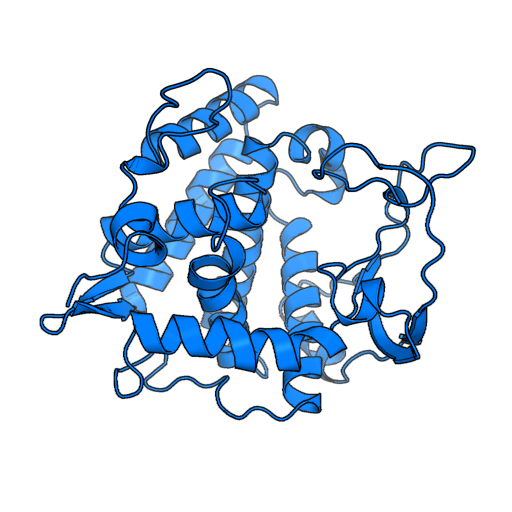 97.94 172 MET A CA 1
ATOM 1399 C C . MET A 1 172 ? -8.690 -10.944 -0.642 1.00 97.94 172 MET A C 1
ATOM 1401 O O . MET A 1 172 ? -9.033 -12.078 -0.318 1.00 97.94 172 MET A O 1
ATOM 1405 N N . LEU A 1 173 ? -9.539 -9.912 -0.649 1.00 96.62 173 LEU A N 1
ATOM 1406 C CA . LEU A 1 173 ? -10.935 -9.998 -0.210 1.00 96.62 173 LEU A CA 1
ATOM 1407 C C . LEU A 1 173 ? -11.846 -10.762 -1.184 1.00 96.62 173 LEU A C 1
ATOM 1409 O O . LEU A 1 173 ? -12.932 -11.177 -0.788 1.00 96.62 173 LEU A O 1
ATOM 1413 N N . GLN A 1 174 ? -11.456 -10.896 -2.453 1.00 96.12 174 GLN A N 1
ATOM 1414 C CA . GLN A 1 174 ? -12.241 -11.609 -3.465 1.00 96.12 174 GLN A CA 1
ATOM 1415 C C . GLN A 1 174 ? -11.865 -13.086 -3.557 1.00 96.12 174 GLN A C 1
ATOM 1417 O O . GLN A 1 174 ? -12.750 -13.932 -3.661 1.00 96.12 174 GLN A O 1
ATOM 1422 N N . ASN A 1 175 ? -10.568 -13.390 -3.515 1.00 96.25 175 ASN A N 1
ATOM 1423 C CA . ASN A 1 175 ? -10.061 -14.729 -3.819 1.00 96.25 175 ASN A CA 1
ATOM 1424 C C . ASN A 1 175 ? -9.663 -15.522 -2.570 1.00 96.25 175 ASN A C 1
ATOM 1426 O O . ASN A 1 175 ? -9.578 -16.742 -2.620 1.00 96.25 175 ASN A O 1
ATOM 1430 N N . HIS A 1 176 ? -9.433 -14.841 -1.444 1.00 96.00 176 HIS A N 1
ATOM 1431 C CA . HIS A 1 176 ? -8.995 -15.447 -0.186 1.00 96.00 176 HIS A CA 1
ATOM 1432 C C . HIS A 1 176 ? -7.800 -16.427 -0.309 1.00 96.00 176 HIS A C 1
ATOM 1434 O O . HIS A 1 176 ? -7.856 -17.517 0.272 1.00 96.00 176 HIS A O 1
ATOM 1440 N N . PRO A 1 177 ? -6.702 -16.068 -1.012 1.00 95.62 177 PRO A N 1
ATOM 1441 C CA . PRO A 1 177 ? -5.518 -16.924 -1.110 1.00 95.62 177 PRO A CA 1
ATOM 1442 C C . PRO A 1 177 ? -4.836 -17.125 0.251 1.00 95.62 177 PRO A C 1
ATOM 1444 O O . PRO A 1 177 ? -5.200 -16.522 1.264 1.00 95.62 177 PRO A O 1
ATOM 1447 N N . LYS A 1 178 ? -3.790 -17.955 0.301 1.00 94.56 178 LYS A N 1
ATOM 1448 C CA . LYS A 1 178 ? -2.961 -18.094 1.507 1.00 94.56 178 LYS A CA 1
ATOM 1449 C C . LYS A 1 178 ? -2.536 -16.708 2.030 1.00 94.56 178 LYS A C 1
ATOM 1451 O O . LYS A 1 178 ? -2.083 -15.862 1.267 1.00 94.56 178 LYS A O 1
ATOM 1456 N N . PHE A 1 179 ? -2.698 -16.503 3.338 1.00 97.00 179 PHE A N 1
ATOM 1457 C CA . PHE A 1 179 ? -2.404 -15.252 4.048 1.00 97.00 179 PHE A CA 1
ATOM 1458 C C . PHE A 1 179 ? -3.241 -14.016 3.652 1.00 97.00 179 PHE A C 1
ATOM 1460 O O . PHE A 1 179 ? -2.845 -12.881 3.919 1.00 97.00 179 PHE A O 1
ATOM 1467 N N . TRP A 1 180 ? -4.414 -14.192 3.034 1.00 97.19 180 TRP A N 1
ATOM 1468 C CA . TRP A 1 180 ? -5.222 -13.060 2.560 1.00 97.19 180 TRP A CA 1
ATOM 1469 C C . TRP A 1 180 ? -5.604 -12.043 3.648 1.00 97.19 180 TRP A C 1
ATOM 1471 O O . TRP A 1 180 ? -5.678 -10.840 3.371 1.00 97.19 180 TRP A O 1
ATOM 1481 N N . LYS A 1 181 ? -5.837 -12.495 4.888 1.00 97.50 181 LYS A N 1
ATOM 1482 C CA . LYS A 1 181 ? -6.179 -11.603 6.006 1.00 97.50 181 LYS A CA 1
ATOM 1483 C C . LYS A 1 181 ? -4.971 -10.785 6.426 1.00 97.50 181 LYS A C 1
ATOM 1485 O O . LYS A 1 181 ? -5.068 -9.572 6.563 1.00 97.50 181 LYS A O 1
ATOM 1490 N N . GLU A 1 182 ? -3.840 -11.455 6.585 1.00 97.81 182 GLU A N 1
ATOM 1491 C CA . GLU A 1 182 ? -2.574 -10.890 7.024 1.00 97.81 182 GLU A CA 1
ATOM 1492 C C . GLU A 1 182 ? -2.053 -9.869 6.009 1.00 97.81 182 GLU A C 1
ATOM 1494 O O . GLU A 1 182 ? -1.657 -8.776 6.400 1.00 97.81 182 GLU A O 1
ATOM 1499 N N . ILE A 1 183 ? -2.137 -10.171 4.707 1.00 97.94 183 ILE A N 1
ATOM 1500 C CA . ILE A 1 183 ? -1.786 -9.227 3.634 1.00 97.94 183 ILE A CA 1
ATOM 1501 C C . ILE A 1 183 ? -2.704 -7.999 3.685 1.00 97.94 183 ILE A C 1
ATOM 1503 O O . ILE A 1 183 ? -2.221 -6.867 3.636 1.00 97.94 183 ILE A O 1
ATOM 1507 N N . SER A 1 184 ? -4.019 -8.200 3.828 1.00 97.56 184 SER A N 1
ATOM 1508 C CA . SER A 1 184 ? -4.978 -7.089 3.919 1.00 97.56 184 SER A CA 1
ATOM 1509 C C . SER A 1 184 ? -4.708 -6.197 5.136 1.00 97.56 184 SER A C 1
ATOM 1511 O O . SER A 1 184 ? -4.743 -4.972 5.033 1.00 97.56 184 SER A O 1
ATOM 1513 N N . GLU A 1 185 ? -4.416 -6.801 6.290 1.00 96.25 185 GLU A N 1
ATOM 1514 C CA . GLU A 1 185 ? -4.069 -6.091 7.521 1.00 96.25 185 GLU A CA 1
ATOM 1515 C C . GLU A 1 185 ? -2.725 -5.364 7.399 1.00 96.25 185 GLU A C 1
ATOM 1517 O O . GLU A 1 185 ? -2.646 -4.200 7.778 1.00 96.25 185 GLU A O 1
ATOM 1522 N N . PHE A 1 186 ? -1.695 -5.984 6.814 1.00 95.81 186 PHE A N 1
ATOM 1523 C CA . PHE A 1 186 ? -0.401 -5.337 6.573 1.00 95.81 186 PHE A CA 1
ATOM 1524 C C . PHE A 1 186 ? -0.559 -4.067 5.744 1.00 95.81 186 PHE A C 1
ATOM 1526 O O . PHE A 1 186 ? -0.096 -3.008 6.168 1.00 95.81 186 PHE A O 1
ATOM 1533 N N . VAL A 1 187 ? -1.258 -4.160 4.608 1.00 95.69 187 VAL A N 1
ATOM 1534 C CA . VAL A 1 187 ? -1.502 -3.010 3.734 1.00 95.69 187 VAL A CA 1
ATOM 1535 C C . VAL A 1 187 ? -2.236 -1.914 4.499 1.00 95.69 187 VAL A C 1
ATOM 1537 O O . VAL A 1 187 ? -1.742 -0.794 4.610 1.00 95.69 187 VAL A O 1
ATOM 1540 N N . LEU A 1 188 ? -3.401 -2.222 5.071 1.00 95.19 188 LEU A N 1
ATOM 1541 C CA . LEU A 1 188 ? -4.250 -1.196 5.674 1.00 95.19 188 LEU A CA 1
ATOM 1542 C C . LEU A 1 188 ? -3.612 -0.580 6.921 1.00 95.19 188 LEU A C 1
ATOM 1544 O O . LEU A 1 188 ? -3.602 0.640 7.057 1.00 95.19 188 LEU A O 1
ATOM 1548 N N . LEU A 1 189 ? -3.063 -1.389 7.828 1.00 94.50 189 LEU A N 1
ATOM 1549 C CA . LEU A 1 189 ? -2.534 -0.886 9.094 1.00 94.50 189 LEU A CA 1
ATOM 1550 C C . LEU A 1 189 ? -1.244 -0.095 8.898 1.00 94.50 189 LEU A C 1
ATOM 1552 O O . LEU A 1 189 ? -1.070 0.946 9.530 1.00 94.50 189 LEU A O 1
ATOM 1556 N N . GLU A 1 190 ? -0.350 -0.521 8.008 1.00 92.62 190 GLU A N 1
ATOM 1557 C CA . GLU A 1 190 ? 0.870 0.247 7.774 1.00 92.62 190 GLU A CA 1
ATOM 1558 C C . GLU A 1 190 ? 0.614 1.520 6.994 1.00 92.62 190 GLU A C 1
ATOM 1560 O O . GLU A 1 190 ? 1.106 2.574 7.408 1.00 92.62 190 GLU A O 1
ATOM 1565 N N . ARG A 1 191 ? -0.146 1.439 5.891 1.00 91.44 191 ARG A N 1
ATOM 1566 C CA . ARG A 1 191 ? -0.477 2.617 5.079 1.00 91.44 191 ARG A CA 1
ATOM 1567 C C . ARG A 1 191 ? -1.182 3.645 5.922 1.00 91.44 191 ARG A C 1
ATOM 1569 O O . ARG A 1 191 ? -0.755 4.790 5.938 1.00 91.44 191 ARG A O 1
ATOM 1576 N N . ILE A 1 192 ? -2.197 3.239 6.671 1.00 90.88 192 ILE A N 1
ATOM 1577 C CA . ILE A 1 192 ? -3.012 4.189 7.409 1.00 90.88 192 ILE A CA 1
ATOM 1578 C C . ILE A 1 192 ? -2.295 4.652 8.683 1.00 90.88 192 ILE A C 1
ATOM 1580 O O . ILE A 1 192 ? -2.334 5.841 8.955 1.00 90.88 192 ILE A O 1
ATOM 1584 N N . PHE A 1 193 ? -1.628 3.787 9.459 1.00 89.06 193 PHE A N 1
ATOM 1585 C CA . PHE A 1 193 ? -1.164 4.159 10.809 1.00 89.06 193 PHE A CA 1
ATOM 1586 C C . PHE A 1 193 ? 0.352 4.307 10.981 1.00 89.06 193 PHE A C 1
ATOM 1588 O O . PHE A 1 193 ? 0.775 5.098 11.826 1.00 89.06 193 PHE A O 1
ATOM 1595 N N . ARG A 1 194 ? 1.185 3.588 10.214 1.00 89.94 194 ARG A N 1
ATOM 1596 C CA . ARG A 1 194 ? 2.651 3.665 10.364 1.00 89.94 194 ARG A CA 1
ATOM 1597 C C . ARG A 1 194 ? 3.269 4.718 9.452 1.00 89.94 194 ARG A C 1
ATOM 1599 O O . ARG A 1 194 ? 3.971 5.598 9.940 1.00 89.94 194 ARG A O 1
ATOM 1606 N N . TYR A 1 195 ? 3.049 4.621 8.141 1.00 86.19 195 TYR A N 1
ATOM 1607 C CA . TYR A 1 195 ? 3.753 5.455 7.158 1.00 86.19 195 TYR A CA 1
ATOM 1608 C C . TYR A 1 195 ? 3.586 6.964 7.361 1.00 86.19 195 TYR A C 1
ATOM 1610 O O . TYR A 1 195 ? 4.574 7.676 7.187 1.00 86.19 195 TYR A O 1
ATOM 1618 N N . PRO A 1 196 ? 2.413 7.492 7.758 1.00 84.88 196 PRO A N 1
ATOM 1619 C CA . PRO A 1 196 ? 2.281 8.930 7.947 1.00 84.88 196 PRO A CA 1
ATOM 1620 C C . PRO A 1 196 ? 2.771 9.427 9.316 1.00 84.88 196 PRO A C 1
ATOM 1622 O O . PRO A 1 196 ? 2.666 10.614 9.620 1.00 84.88 196 PRO A O 1
ATOM 1625 N N . LYS A 1 197 ? 3.300 8.553 10.182 1.00 79.62 197 LYS A N 1
ATOM 1626 C CA . LYS A 1 197 ? 3.907 8.972 11.451 1.00 79.62 197 LYS A CA 1
ATOM 1627 C C . LYS A 1 197 ? 5.205 9.742 11.174 1.00 79.62 197 LYS A C 1
ATOM 1629 O O . LYS A 1 197 ? 6.075 9.258 10.460 1.00 79.62 197 LYS A O 1
ATOM 1634 N N . GLY A 1 198 ? 5.342 10.940 11.748 1.00 68.50 198 GLY A N 1
ATOM 1635 C CA . GLY A 1 198 ? 6.511 11.812 11.532 1.00 68.50 198 GLY A CA 1
ATOM 1636 C C . GLY A 1 198 ? 6.532 12.535 10.176 1.00 68.50 198 GLY A C 1
ATOM 1637 O O . GLY A 1 198 ? 7.563 13.071 9.772 1.00 68.50 198 GLY A O 1
ATOM 1638 N N . SER A 1 199 ? 5.404 12.562 9.453 1.00 69.00 199 SER A N 1
ATOM 1639 C CA . SER A 1 199 ? 5.288 13.245 8.156 1.00 69.00 199 SER A CA 1
ATOM 1640 C C . SER A 1 199 ? 5.186 14.774 8.260 1.00 69.00 199 SER A C 1
ATOM 1642 O O . SER A 1 199 ? 5.029 15.450 7.244 1.00 69.00 199 SER A O 1
ATOM 1644 N N . ASP A 1 200 ? 5.227 15.335 9.470 1.00 63.47 200 ASP A N 1
ATOM 1645 C CA . ASP A 1 200 ? 5.247 16.778 9.726 1.00 63.47 200 ASP A CA 1
ATOM 1646 C C . ASP A 1 200 ? 6.511 17.448 9.162 1.00 63.47 200 ASP A C 1
ATOM 1648 O O . ASP A 1 200 ? 6.479 18.633 8.829 1.00 63.47 200 ASP A O 1
ATOM 1652 N N . GLN A 1 201 ? 7.589 16.676 8.990 1.00 61.59 201 GLN A N 1
ATOM 1653 C CA . GLN A 1 201 ? 8.869 17.148 8.455 1.00 61.59 201 GLN A CA 1
ATOM 1654 C C . GLN A 1 201 ? 9.076 16.790 6.974 1.00 61.59 201 GLN A C 1
ATOM 1656 O O . GLN A 1 201 ? 9.518 17.639 6.199 1.00 61.59 201 GLN A O 1
ATOM 1661 N N . TYR A 1 202 ? 8.729 15.564 6.561 1.00 68.94 202 TYR A N 1
ATOM 1662 C CA . TYR A 1 202 ? 8.926 15.070 5.192 1.00 68.94 202 TYR A CA 1
ATOM 1663 C C . TYR A 1 202 ? 7.705 14.275 4.710 1.00 68.94 202 TYR A C 1
ATOM 1665 O O . TYR A 1 202 ? 7.396 13.208 5.235 1.00 68.94 202 TYR A O 1
ATOM 1673 N N . MET A 1 203 ? 7.014 14.783 3.685 1.00 81.94 203 MET A N 1
ATOM 1674 C CA . MET A 1 203 ? 5.799 14.164 3.143 1.00 81.94 203 MET A CA 1
ATOM 1675 C C . MET A 1 203 ? 6.113 13.304 1.908 1.00 81.94 203 MET A C 1
ATOM 1677 O O . MET A 1 203 ? 6.145 13.803 0.776 1.00 81.94 203 MET A O 1
ATOM 1681 N N . THR A 1 204 ? 6.344 12.010 2.129 1.00 83.06 204 THR A N 1
ATOM 1682 C CA . THR A 1 204 ? 6.533 11.015 1.058 1.00 83.06 204 THR A CA 1
ATOM 1683 C C . THR A 1 204 ? 5.203 10.624 0.402 1.00 83.06 204 THR A C 1
ATOM 1685 O O . THR A 1 204 ? 4.128 10.962 0.908 1.00 83.06 204 THR A O 1
ATOM 1688 N N . PHE A 1 205 ? 5.264 9.897 -0.722 1.00 82.44 205 PHE A N 1
ATOM 1689 C CA . PHE A 1 205 ? 4.069 9.325 -1.356 1.00 82.44 205 PHE A CA 1
ATOM 1690 C C . PHE A 1 205 ? 3.352 8.357 -0.411 1.00 82.44 205 PHE A C 1
ATOM 1692 O O . PHE A 1 205 ? 2.135 8.440 -0.277 1.00 82.44 205 PHE A O 1
ATOM 1699 N N . ASP A 1 206 ? 4.099 7.515 0.311 1.00 84.44 206 ASP A N 1
ATOM 1700 C CA . ASP A 1 206 ? 3.541 6.539 1.255 1.00 84.44 206 ASP A CA 1
ATOM 1701 C C . ASP A 1 206 ? 2.781 7.217 2.401 1.00 84.44 206 ASP A C 1
ATOM 1703 O O . ASP A 1 206 ? 1.663 6.828 2.739 1.00 84.44 206 ASP A O 1
ATOM 1707 N N . ALA A 1 207 ? 3.368 8.271 2.979 1.00 87.50 207 ALA A N 1
ATOM 1708 C CA . ALA A 1 207 ? 2.734 9.048 4.039 1.00 87.50 207 ALA A CA 1
ATOM 1709 C C . ALA A 1 207 ? 1.469 9.756 3.530 1.00 87.50 207 ALA A C 1
ATOM 1711 O O . ALA A 1 207 ? 0.420 9.710 4.173 1.00 87.50 207 ALA A O 1
ATOM 1712 N N . GLY A 1 208 ? 1.548 10.376 2.349 1.00 90.88 208 GLY A N 1
ATOM 1713 C CA . GLY A 1 208 ? 0.400 11.021 1.718 1.00 90.88 208 GLY A CA 1
ATOM 1714 C C . GLY A 1 208 ? -0.727 10.038 1.380 1.00 90.88 208 GLY A C 1
ATOM 1715 O O . GLY A 1 208 ? -1.892 10.356 1.616 1.00 90.88 208 GLY A O 1
ATOM 1716 N N . THR A 1 209 ? -0.382 8.841 0.897 1.00 92.56 209 THR A N 1
ATOM 1717 C CA . THR A 1 209 ? -1.315 7.737 0.610 1.00 92.56 209 THR A CA 1
ATOM 1718 C C . THR A 1 209 ? -2.089 7.353 1.863 1.00 92.56 209 THR A C 1
ATOM 1720 O O . THR A 1 209 ? -3.317 7.315 1.850 1.00 92.56 209 THR A O 1
ATOM 1723 N N . GLY A 1 210 ? -1.389 7.165 2.983 1.00 93.31 210 GLY A N 1
ATOM 1724 C CA . GLY A 1 210 ? -2.016 6.857 4.264 1.00 93.31 210 GLY A CA 1
ATOM 1725 C C . GLY A 1 210 ? -3.002 7.912 4.756 1.00 93.31 210 GLY A C 1
ATOM 1726 O O . GLY A 1 210 ? -4.110 7.579 5.177 1.00 93.31 210 GLY A O 1
ATOM 1727 N N . ILE A 1 211 ? -2.628 9.191 4.657 1.00 94.00 211 ILE A N 1
ATOM 1728 C CA . ILE A 1 211 ? -3.491 10.313 5.060 1.00 94.00 211 ILE A CA 1
ATOM 1729 C C . ILE A 1 211 ? -4.723 10.397 4.152 1.00 94.00 211 ILE A C 1
ATOM 1731 O O . ILE A 1 211 ? -5.838 10.559 4.648 1.00 94.00 211 ILE A O 1
ATOM 1735 N N . LEU A 1 212 ? -4.538 10.257 2.834 1.00 95.88 212 LEU A N 1
ATOM 1736 C CA . LEU A 1 212 ? -5.632 10.243 1.863 1.00 95.88 212 LEU A CA 1
ATOM 1737 C C . LEU A 1 212 ? -6.620 9.111 2.160 1.00 95.88 212 LEU A C 1
ATOM 1739 O O . LEU A 1 212 ? -7.821 9.362 2.271 1.00 95.88 212 LEU A O 1
ATOM 1743 N N . LEU A 1 2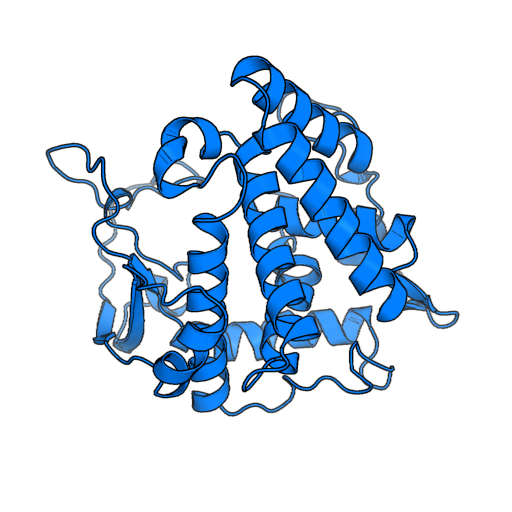13 ? -6.113 7.889 2.341 1.00 96.62 213 LEU A N 1
ATOM 1744 C CA . LEU A 1 213 ? -6.926 6.726 2.683 1.00 96.62 213 LEU A CA 1
ATOM 1745 C C . LEU A 1 213 ? -7.688 6.948 3.990 1.00 96.62 213 LEU A C 1
ATOM 1747 O O . LEU A 1 213 ? -8.897 6.726 4.026 1.00 96.62 213 LEU A O 1
ATOM 1751 N N . PHE A 1 214 ? -7.029 7.443 5.041 1.00 95.69 214 PHE A N 1
ATOM 1752 C CA . PHE A 1 214 ? -7.691 7.720 6.316 1.00 95.69 214 PHE A CA 1
ATOM 1753 C C . PHE A 1 214 ? -8.882 8.675 6.152 1.00 95.69 214 PHE A C 1
ATOM 1755 O O . PHE A 1 214 ? -9.983 8.367 6.614 1.00 95.69 214 PHE A O 1
ATOM 1762 N N . GLU A 1 215 ? -8.696 9.810 5.468 1.00 95.69 215 GLU A N 1
ATOM 1763 C CA . GLU A 1 215 ? -9.770 10.791 5.260 1.00 95.69 215 GLU A CA 1
ATOM 1764 C C . GLU A 1 215 ? -10.938 10.209 4.458 1.00 95.69 215 GLU A C 1
ATOM 1766 O O . GLU A 1 215 ? -12.101 10.365 4.844 1.00 95.69 215 GLU A O 1
ATOM 1771 N N . ILE A 1 216 ? -10.649 9.508 3.355 1.00 97.44 216 ILE A N 1
ATOM 1772 C CA . ILE A 1 216 ? -11.694 8.931 2.504 1.00 97.44 216 ILE A CA 1
ATOM 1773 C C . ILE A 1 216 ? -12.477 7.859 3.270 1.00 97.44 216 ILE A C 1
ATOM 1775 O O . ILE A 1 216 ? -13.711 7.843 3.200 1.00 97.44 216 ILE A O 1
ATOM 1779 N N . LEU A 1 217 ? -11.796 6.996 4.030 1.00 97.00 217 LEU A N 1
ATOM 1780 C CA . LEU A 1 217 ? -12.438 5.937 4.809 1.00 97.00 217 LEU A CA 1
ATOM 1781 C C . LEU A 1 217 ? -13.303 6.503 5.943 1.00 97.00 217 LEU A C 1
ATOM 1783 O O . LEU A 1 217 ? -14.435 6.048 6.121 1.00 97.00 217 LEU A O 1
ATOM 1787 N N . MET A 1 218 ? -12.822 7.523 6.662 1.00 96.06 218 MET A N 1
ATOM 1788 C CA . MET A 1 218 ? -13.589 8.199 7.717 1.00 96.06 218 MET A CA 1
ATOM 1789 C C . MET A 1 218 ? -14.838 8.893 7.164 1.00 96.06 218 MET A C 1
ATOM 1791 O O . MET A 1 218 ? -15.938 8.753 7.711 1.00 96.06 218 MET A O 1
ATOM 1795 N N . ARG A 1 219 ? -14.698 9.620 6.048 1.00 96.06 219 ARG A N 1
ATOM 1796 C CA . ARG A 1 219 ? -15.813 10.332 5.406 1.00 96.06 219 ARG A CA 1
ATOM 1797 C C . ARG A 1 219 ? -16.895 9.373 4.913 1.00 96.06 219 ARG A C 1
ATOM 1799 O O . ARG A 1 219 ? -18.077 9.654 5.091 1.00 96.06 219 ARG A O 1
ATOM 1806 N N . ASN A 1 220 ? -16.498 8.233 4.352 1.00 97.19 220 ASN A N 1
ATOM 1807 C CA . ASN A 1 220 ? -17.419 7.216 3.839 1.00 97.19 220 ASN A CA 1
ATOM 1808 C C . ASN A 1 220 ? -17.878 6.195 4.896 1.00 97.19 220 ASN A C 1
ATOM 1810 O O . ASN A 1 220 ? -18.567 5.230 4.563 1.00 97.19 220 ASN A O 1
ATOM 1814 N N . LYS A 1 221 ? -17.521 6.401 6.172 1.00 96.31 221 LYS A N 1
ATOM 1815 C CA . LYS A 1 221 ? -17.877 5.512 7.292 1.00 96.31 221 LYS A CA 1
ATOM 1816 C C . LYS A 1 221 ? -17.371 4.072 7.128 1.00 96.31 221 LYS A C 1
ATOM 1818 O O . LYS A 1 221 ? -17.930 3.164 7.729 1.00 96.31 221 LYS A O 1
ATOM 1823 N N . ALA A 1 222 ? -16.320 3.862 6.336 1.00 96.44 222 ALA A N 1
ATOM 1824 C CA . ALA A 1 222 ? -15.594 2.592 6.275 1.00 96.44 222 ALA A CA 1
ATOM 1825 C C . ALA A 1 222 ? -14.596 2.452 7.437 1.00 96.44 222 ALA A C 1
ATOM 1827 O O . ALA A 1 222 ? -14.270 1.341 7.845 1.00 96.44 222 ALA A O 1
ATOM 1828 N N . LEU A 1 223 ? -14.155 3.582 7.995 1.00 95.00 223 LEU A N 1
ATOM 1829 C CA . LEU A 1 223 ? -13.495 3.686 9.290 1.00 95.00 223 LEU A CA 1
ATOM 1830 C C . LEU A 1 223 ? -14.367 4.590 10.168 1.00 95.00 223 LEU A C 1
ATOM 1832 O O . LEU A 1 223 ? -14.763 5.674 9.738 1.00 95.00 223 LEU A O 1
ATOM 1836 N N . ILE A 1 224 ? -14.733 4.132 11.361 1.00 93.31 224 ILE A N 1
ATOM 1837 C CA . ILE A 1 224 ? -15.638 4.857 12.260 1.00 93.31 224 ILE A CA 1
ATOM 1838 C C . ILE A 1 224 ? -15.043 4.982 13.652 1.00 93.31 224 ILE A C 1
ATOM 1840 O O . ILE A 1 224 ? -14.321 4.102 14.109 1.00 93.31 224 ILE A O 1
ATOM 1844 N N . GLU A 1 225 ? -15.386 6.064 14.339 1.00 92.06 225 GLU A N 1
ATOM 1845 C CA . GLU A 1 225 ? -15.104 6.210 15.760 1.00 92.06 225 GLU A 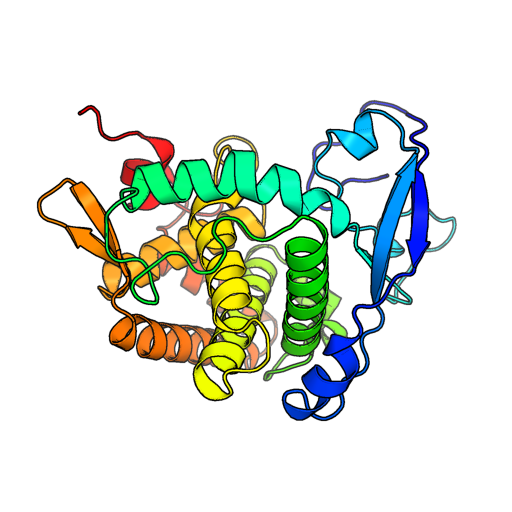CA 1
ATOM 1846 C C . GLU A 1 225 ? -16.206 5.530 16.576 1.00 92.06 225 GLU A C 1
ATOM 1848 O O . GLU A 1 225 ? -17.402 5.732 16.360 1.00 92.06 225 GLU A O 1
ATOM 1853 N N . THR A 1 226 ? -15.785 4.682 17.502 1.00 89.44 226 THR A N 1
ATOM 1854 C CA . THR A 1 226 ? -16.646 4.013 18.469 1.00 89.44 226 THR A CA 1
ATOM 1855 C C . THR A 1 226 ? -16.953 4.956 19.630 1.00 89.44 226 THR A C 1
ATOM 1857 O O . THR A 1 226 ? -16.194 5.878 19.922 1.00 89.44 226 THR A O 1
ATOM 1860 N N . GLY A 1 227 ? -18.012 4.672 20.392 1.00 84.44 227 GLY A N 1
ATOM 1861 C CA . GLY A 1 227 ? -18.337 5.442 21.602 1.00 84.44 227 GLY A CA 1
ATOM 1862 C C . GLY A 1 227 ? -17.267 5.404 22.708 1.00 84.44 227 GLY A C 1
ATOM 1863 O O . GLY A 1 227 ? -17.415 6.095 23.707 1.00 84.44 227 GLY A O 1
ATOM 1864 N N . ARG A 1 228 ? -16.203 4.601 22.550 1.00 83.69 228 ARG A N 1
ATOM 1865 C CA . ARG A 1 228 ? -15.061 4.503 23.478 1.00 83.69 228 ARG A CA 1
ATOM 1866 C C . ARG A 1 228 ? -13.820 5.254 22.980 1.00 83.69 228 ARG A C 1
ATOM 1868 O O . ARG A 1 228 ? -12.746 5.081 23.540 1.00 83.69 228 ARG A O 1
ATOM 1875 N N . GLY A 1 229 ? -13.945 6.027 21.899 1.00 86.69 229 GLY A N 1
ATOM 1876 C CA . GLY A 1 229 ? -12.836 6.769 21.297 1.00 86.69 229 GLY A CA 1
ATOM 1877 C C . GLY A 1 229 ? -11.900 5.919 20.435 1.00 86.69 229 GLY A C 1
ATOM 1878 O O . GLY A 1 229 ? -10.968 6.462 19.853 1.00 86.69 229 GLY A O 1
ATOM 1879 N N . TYR A 1 230 ? -12.121 4.608 20.299 1.00 92.00 230 TYR A N 1
ATOM 1880 C CA . TYR A 1 230 ? -11.376 3.760 19.359 1.00 92.00 230 TYR A CA 1
ATOM 1881 C C . TYR A 1 230 ? -11.914 3.872 17.937 1.00 92.00 230 TYR A C 1
ATOM 1883 O O . TYR A 1 230 ? -13.087 4.182 17.745 1.00 92.00 230 TYR A O 1
ATOM 1891 N N . LEU A 1 231 ? -11.082 3.553 16.952 1.00 93.00 231 LEU A N 1
ATOM 1892 C CA . LEU A 1 231 ? -11.487 3.383 15.563 1.00 93.00 231 LEU A CA 1
ATOM 1893 C C . LEU A 1 231 ? -11.915 1.933 15.290 1.00 93.00 231 LEU A C 1
ATOM 1895 O O . LEU A 1 231 ? -11.441 1.000 15.931 1.00 93.00 231 LEU A O 1
ATOM 1899 N N . GLN A 1 232 ? -12.801 1.736 14.322 1.00 93.44 232 GLN A N 1
ATOM 1900 C CA . GLN A 1 232 ? -13.235 0.414 13.880 1.00 93.44 232 GLN A CA 1
ATOM 1901 C C . GLN A 1 232 ? -13.500 0.426 12.374 1.00 93.44 232 GLN A C 1
ATOM 1903 O O . GLN A 1 232 ? -14.086 1.375 11.853 1.00 93.44 232 GLN A O 1
ATOM 1908 N N . PHE A 1 233 ? -13.087 -0.635 11.680 1.00 93.81 233 PHE A N 1
ATOM 1909 C CA . PHE A 1 233 ? -13.432 -0.833 10.275 1.00 93.81 233 PHE A CA 1
ATOM 1910 C C . PHE A 1 233 ? -14.846 -1.406 10.129 1.00 93.81 233 PHE A C 1
ATOM 1912 O O . PHE A 1 233 ? -15.244 -2.317 10.858 1.00 93.81 233 PHE A O 1
ATOM 1919 N N . ASP A 1 234 ? -15.581 -0.908 9.140 1.00 94.81 234 ASP A N 1
ATOM 1920 C CA . ASP A 1 234 ? -16.770 -1.559 8.592 1.00 94.81 234 ASP A CA 1
ATOM 1921 C C . ASP A 1 234 ? -16.342 -2.291 7.314 1.00 94.81 234 ASP A C 1
ATOM 1923 O O . ASP A 1 234 ? -16.040 -1.657 6.303 1.00 94.81 234 ASP A O 1
ATOM 1927 N N . LEU A 1 235 ? -16.256 -3.625 7.373 1.00 93.19 235 LEU A N 1
ATOM 1928 C CA . LEU A 1 235 ? -15.713 -4.445 6.284 1.00 93.19 235 LEU A CA 1
ATOM 1929 C C . LEU A 1 235 ? -16.532 -4.333 4.990 1.00 93.19 235 LEU A C 1
ATOM 1931 O O . LEU A 1 235 ? -15.959 -4.306 3.900 1.00 93.19 235 LEU A O 1
ATOM 1935 N N . GLU A 1 236 ? -17.858 -4.255 5.088 1.00 93.75 236 GLU A N 1
ATOM 1936 C CA . GLU A 1 236 ? -18.714 -4.173 3.903 1.00 93.75 236 GLU A CA 1
ATOM 1937 C C . GLU A 1 236 ? -18.607 -2.796 3.248 1.00 93.75 236 GLU A C 1
ATOM 1939 O O . GLU A 1 236 ? -18.445 -2.697 2.028 1.00 93.75 236 GLU A O 1
ATOM 1944 N N . ARG A 1 237 ? -18.579 -1.724 4.048 1.00 96.75 237 ARG A N 1
ATOM 1945 C CA . ARG A 1 237 ? -18.301 -0.378 3.528 1.00 96.75 237 ARG A CA 1
ATOM 1946 C C . ARG A 1 237 ? -16.886 -0.257 2.986 1.00 96.75 237 ARG A C 1
ATOM 1948 O O . ARG A 1 237 ? -16.693 0.394 1.965 1.00 96.75 237 ARG A O 1
ATOM 1955 N N . LEU A 1 238 ? -15.901 -0.894 3.616 1.00 96.38 238 LEU A N 1
ATOM 1956 C CA . LEU A 1 238 ? -14.520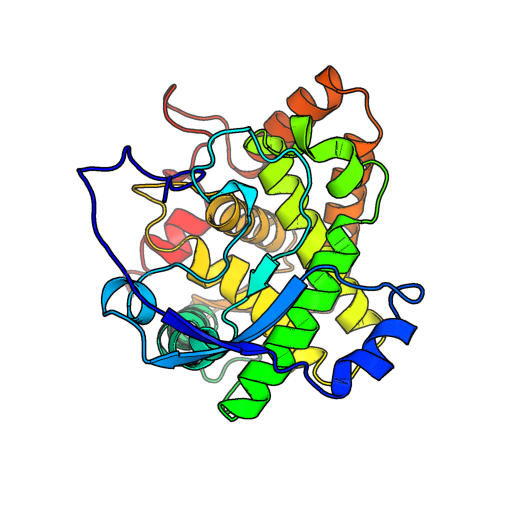 -0.886 3.145 1.00 96.38 238 LEU A CA 1
ATOM 1957 C C . LEU A 1 238 ? -14.418 -1.453 1.726 1.00 96.38 238 LEU A C 1
ATOM 1959 O O . LEU A 1 238 ? -13.829 -0.800 0.870 1.00 96.38 238 LEU A O 1
ATOM 1963 N N . LYS A 1 239 ? -15.040 -2.606 1.441 1.00 96.50 239 LYS A N 1
ATOM 1964 C CA . LYS A 1 239 ? -15.063 -3.202 0.089 1.00 96.50 239 LYS A CA 1
ATOM 1965 C C . LYS A 1 239 ? -15.646 -2.246 -0.960 1.00 96.50 239 LYS A C 1
ATOM 1967 O O . LYS A 1 239 ? -15.112 -2.127 -2.066 1.00 96.50 239 LYS A O 1
ATOM 1972 N N . GLN A 1 240 ? -16.727 -1.550 -0.608 1.00 97.62 240 GLN A N 1
ATOM 1973 C CA . GLN A 1 240 ? -17.381 -0.575 -1.488 1.00 97.62 240 GLN A CA 1
ATOM 1974 C C . GLN A 1 240 ? -16.483 0.642 -1.740 1.00 97.62 240 GLN A C 1
ATOM 1976 O O . GLN A 1 240 ? -16.289 1.038 -2.886 1.00 97.62 240 GLN A O 1
ATOM 1981 N N . VAL A 1 241 ? -15.889 1.200 -0.682 1.00 98.19 241 VAL A N 1
ATOM 1982 C CA . VAL A 1 241 ? -15.020 2.381 -0.771 1.00 98.19 241 VAL A CA 1
ATOM 1983 C C . VAL A 1 241 ? -13.721 2.071 -1.514 1.00 98.19 241 VAL A C 1
ATOM 1985 O O . VAL A 1 241 ? -13.304 2.877 -2.337 1.00 98.19 241 VAL A O 1
ATOM 1988 N N . ILE A 1 242 ? -13.122 0.894 -1.299 1.00 98.06 242 ILE A N 1
ATOM 1989 C CA . ILE A 1 242 ? -11.979 0.397 -2.085 1.00 98.06 242 ILE A CA 1
ATOM 1990 C C . ILE A 1 242 ? -12.309 0.437 -3.578 1.00 98.06 242 ILE A C 1
ATOM 1992 O O . ILE A 1 242 ? -11.549 0.993 -4.367 1.00 98.06 242 ILE A O 1
ATOM 1996 N N . SER A 1 243 ? -13.461 -0.119 -3.958 1.00 97.94 243 SER A N 1
ATOM 1997 C CA . SER A 1 243 ? -13.878 -0.179 -5.360 1.00 97.94 243 SER A CA 1
ATOM 1998 C C . SER A 1 243 ? -14.083 1.218 -5.950 1.00 97.94 243 SER A C 1
ATOM 2000 O O . SER A 1 243 ? -13.647 1.470 -7.068 1.00 97.94 243 SER A O 1
ATOM 2002 N N . LEU A 1 244 ? -14.685 2.133 -5.184 1.00 98.19 244 LEU A N 1
ATOM 2003 C CA . LEU A 1 244 ? -14.894 3.522 -5.593 1.00 98.19 244 LEU A CA 1
ATOM 2004 C C . LEU A 1 244 ? -13.571 4.261 -5.826 1.00 98.19 244 LEU A C 1
ATOM 2006 O O . LEU A 1 244 ? -13.406 4.877 -6.872 1.00 98.19 244 LEU A O 1
ATOM 2010 N N . ILE A 1 245 ? -12.615 4.164 -4.895 1.00 98.50 245 ILE A N 1
ATOM 2011 C CA . ILE A 1 245 ? -11.320 4.852 -5.028 1.00 98.50 245 ILE A CA 1
ATOM 2012 C C . ILE A 1 245 ? -10.561 4.343 -6.257 1.00 98.50 245 ILE A C 1
ATOM 2014 O O . ILE A 1 245 ? -9.998 5.144 -6.997 1.00 98.50 245 ILE A O 1
ATOM 2018 N N . ILE A 1 246 ? -10.552 3.025 -6.493 1.00 98.62 246 ILE A N 1
ATOM 2019 C CA . ILE A 1 246 ? -9.882 2.452 -7.668 1.00 98.62 246 ILE A CA 1
ATOM 2020 C C . ILE A 1 246 ? -10.509 3.001 -8.954 1.00 98.62 246 ILE A C 1
ATOM 2022 O O . ILE A 1 246 ? -9.777 3.479 -9.814 1.00 98.62 246 ILE A O 1
ATOM 2026 N N . VAL A 1 247 ? -11.843 2.999 -9.059 1.00 98.56 247 VAL A N 1
ATOM 2027 C CA . VAL A 1 247 ? -12.557 3.524 -10.237 1.00 98.56 247 VAL A CA 1
ATOM 2028 C C . VAL A 1 247 ? -12.265 5.008 -10.459 1.00 98.56 247 VAL A C 1
ATOM 2030 O O . VAL A 1 247 ? -11.992 5.405 -11.590 1.00 98.56 247 VAL A O 1
ATOM 2033 N N . ASP A 1 248 ? -12.281 5.822 -9.402 1.00 98.50 248 ASP A N 1
ATOM 2034 C CA . ASP A 1 248 ? -11.964 7.250 -9.498 1.00 98.50 248 ASP A CA 1
ATOM 2035 C C . ASP A 1 248 ? -10.546 7.476 -10.044 1.00 98.50 248 ASP A C 1
ATOM 2037 O O . ASP A 1 248 ? -10.338 8.307 -10.930 1.00 98.50 248 ASP A O 1
ATOM 2041 N N . ILE A 1 249 ? -9.559 6.736 -9.525 1.00 98.62 249 ILE A N 1
ATOM 2042 C CA . ILE A 1 249 ? -8.162 6.876 -9.949 1.00 98.62 249 ILE A CA 1
ATOM 2043 C C . ILE A 1 249 ? -7.978 6.368 -11.383 1.00 98.62 249 ILE A C 1
ATOM 2045 O O . ILE A 1 249 ? -7.344 7.050 -12.184 1.00 98.62 249 ILE A O 1
ATOM 2049 N N . GLU A 1 250 ? -8.556 5.221 -11.743 1.00 98.69 250 GLU A N 1
ATOM 2050 C CA . GLU A 1 250 ? -8.484 4.685 -13.108 1.00 98.69 250 GLU A CA 1
ATOM 2051 C C . GLU A 1 250 ? -9.152 5.624 -14.128 1.00 98.69 250 GLU A C 1
ATOM 2053 O O . GLU A 1 250 ? -8.643 5.796 -15.236 1.00 98.69 250 GLU A O 1
ATOM 2058 N N . ALA A 1 251 ? -10.240 6.305 -13.754 1.00 98.75 251 ALA A N 1
ATOM 2059 C CA . ALA A 1 251 ? -10.866 7.314 -14.605 1.00 98.75 251 ALA A CA 1
ATOM 2060 C C . ALA A 1 251 ? -9.929 8.502 -14.883 1.00 98.75 251 ALA A C 1
ATOM 2062 O O . ALA A 1 251 ? -9.885 8.993 -16.010 1.00 98.75 251 ALA A O 1
ATOM 2063 N N . LEU A 1 252 ? -9.150 8.939 -13.886 1.00 98.62 252 LEU A N 1
ATOM 2064 C CA . LEU A 1 252 ? -8.116 9.962 -14.074 1.00 98.62 252 LEU A CA 1
ATOM 2065 C C . LEU A 1 252 ? -6.968 9.453 -14.953 1.00 98.62 252 LEU A C 1
ATOM 2067 O O . LEU A 1 252 ? -6.462 10.190 -15.794 1.00 98.62 252 LEU A O 1
ATOM 2071 N N . GLU A 1 253 ? -6.556 8.199 -14.774 1.00 98.50 253 GLU A N 1
ATOM 2072 C CA . GLU A 1 253 ? -5.474 7.577 -15.545 1.00 98.50 253 GLU A CA 1
ATOM 2073 C C . GLU A 1 253 ? -5.774 7.466 -17.042 1.00 98.50 253 GLU A C 1
ATOM 2075 O O . GLU A 1 253 ? -4.837 7.497 -17.844 1.00 98.50 253 GLU A O 1
ATOM 2080 N N . ALA A 1 254 ? -7.054 7.359 -17.408 1.00 98.25 254 ALA A N 1
ATOM 2081 C CA . ALA A 1 254 ? -7.524 7.291 -18.789 1.00 98.25 254 ALA A CA 1
ATOM 2082 C C . ALA A 1 254 ? -7.490 8.643 -19.533 1.00 98.25 254 ALA A C 1
ATOM 2084 O O . ALA A 1 254 ? -7.710 8.678 -20.744 1.00 98.25 254 ALA A O 1
ATOM 2085 N N . LEU A 1 255 ? -7.238 9.750 -18.827 1.00 98.50 255 LEU A N 1
ATOM 2086 C CA . LEU A 1 255 ? -7.109 11.081 -19.419 1.00 98.50 255 LEU A CA 1
ATOM 2087 C C . LEU A 1 255 ? -5.737 11.270 -20.085 1.00 98.50 255 LEU A C 1
ATOM 2089 O O . LEU A 1 255 ? -4.796 10.506 -19.845 1.00 98.50 255 LEU A O 1
ATOM 2093 N N . ASP A 1 256 ? -5.608 12.324 -20.895 1.00 98.25 256 ASP A N 1
ATOM 2094 C CA . ASP A 1 256 ? -4.300 12.792 -21.362 1.00 98.25 256 ASP A CA 1
ATOM 2095 C C . ASP A 1 256 ? -3.410 13.269 -20.199 1.00 98.25 256 ASP A C 1
ATOM 2097 O O . ASP A 1 256 ? -3.851 13.404 -19.057 1.00 98.25 256 ASP A O 1
ATOM 2101 N N . ASP A 1 257 ? -2.125 13.481 -20.480 1.00 98.31 257 ASP A N 1
ATOM 2102 C CA . ASP A 1 257 ? -1.112 13.752 -19.457 1.00 98.31 257 ASP A CA 1
ATOM 2103 C C . ASP A 1 257 ? -1.399 15.022 -18.637 1.00 98.31 257 ASP A C 1
ATOM 2105 O O . ASP A 1 257 ? -1.262 15.005 -17.409 1.00 98.31 257 ASP A O 1
ATOM 2109 N N . ASP A 1 258 ? -1.834 16.104 -19.284 1.00 98.25 258 ASP A N 1
ATOM 2110 C CA . ASP A 1 258 ? -2.089 17.381 -18.614 1.00 98.25 258 ASP A CA 1
ATOM 2111 C C . ASP A 1 258 ? -3.341 17.291 -17.733 1.00 98.25 258 ASP A C 1
ATOM 2113 O O . ASP A 1 258 ? -3.327 17.698 -16.563 1.00 98.25 258 ASP A O 1
ATOM 2117 N N . ALA A 1 259 ? -4.413 16.701 -18.267 1.00 98.50 259 ALA A N 1
ATOM 2118 C CA . ALA A 1 259 ? -5.655 16.486 -17.539 1.00 98.50 259 ALA A CA 1
ATOM 2119 C C . ALA A 1 259 ? -5.480 15.489 -16.381 1.00 98.50 259 ALA A C 1
ATOM 2121 O O . ALA A 1 259 ? -6.022 15.715 -15.296 1.00 98.50 259 ALA A O 1
ATOM 2122 N N . TYR A 1 260 ? -4.677 14.434 -16.559 1.00 98.62 260 TYR A N 1
ATOM 2123 C CA . TYR A 1 260 ? -4.347 13.481 -15.499 1.00 98.62 260 TYR A CA 1
ATOM 2124 C C . TYR A 1 260 ? -3.613 14.161 -14.340 1.00 98.62 260 TYR A C 1
ATOM 2126 O O . TYR A 1 260 ? -3.999 14.001 -13.181 1.00 98.62 260 TYR A O 1
ATOM 2134 N N . LEU A 1 261 ? -2.584 14.965 -14.625 1.00 98.44 261 LEU A N 1
ATOM 2135 C CA . LEU A 1 261 ? -1.812 15.656 -13.589 1.00 98.44 261 LEU A CA 1
ATOM 2136 C C . LEU A 1 261 ? -2.646 16.690 -12.826 1.00 98.44 261 LEU A C 1
ATOM 2138 O O . LEU A 1 261 ? -2.545 16.781 -11.596 1.00 98.44 261 LEU A O 1
ATOM 2142 N N . ALA A 1 262 ? -3.477 17.458 -13.536 1.00 98.31 262 ALA A N 1
ATOM 2143 C CA . ALA A 1 262 ? -4.401 18.402 -12.917 1.00 98.31 262 ALA A CA 1
ATOM 2144 C C . ALA A 1 262 ? -5.437 17.671 -12.050 1.00 98.31 262 ALA A C 1
ATOM 2146 O O . ALA A 1 262 ? -5.595 17.992 -10.871 1.00 98.31 262 ALA A O 1
ATOM 2147 N N . GLY A 1 263 ? -6.067 16.630 -12.599 1.00 98.56 263 GLY A N 1
ATOM 2148 C CA . GLY A 1 263 ? -7.067 15.826 -11.908 1.00 98.56 263 GLY A CA 1
ATOM 2149 C C . GLY A 1 263 ? -6.513 15.098 -10.682 1.00 98.56 263 GLY A C 1
ATOM 2150 O O . GLY A 1 263 ? -7.159 15.097 -9.637 1.00 98.56 263 GLY A O 1
ATOM 2151 N N . ALA A 1 264 ? -5.290 14.562 -10.745 1.00 98.31 264 ALA A N 1
ATOM 2152 C CA . ALA A 1 264 ? -4.638 13.917 -9.604 1.00 98.31 264 ALA A CA 1
ATOM 2153 C C . ALA A 1 264 ? -4.405 14.899 -8.446 1.00 98.31 264 ALA A C 1
ATOM 2155 O O . ALA A 1 264 ? -4.682 14.601 -7.280 1.00 98.31 264 ALA A O 1
ATOM 2156 N N . LYS A 1 265 ? -3.929 16.107 -8.769 1.00 97.44 265 LYS A N 1
ATOM 2157 C CA . LYS A 1 265 ? -3.752 17.182 -7.791 1.00 97.44 265 LYS A CA 1
ATOM 2158 C C . LYS A 1 265 ? -5.087 17.606 -7.182 1.00 97.44 265 LYS A C 1
ATOM 2160 O O . LYS A 1 265 ? -5.175 17.731 -5.958 1.00 97.44 265 LYS A O 1
ATOM 2165 N N . ASP A 1 266 ? -6.107 17.804 -8.009 1.00 98.06 266 ASP A N 1
ATOM 2166 C CA . ASP A 1 266 ? -7.435 18.212 -7.557 1.00 98.06 266 ASP A CA 1
ATOM 2167 C C . ASP A 1 266 ? -8.089 17.131 -6.695 1.00 98.06 266 ASP A C 1
ATOM 2169 O O . ASP A 1 266 ? -8.629 17.451 -5.638 1.00 98.06 266 ASP A O 1
ATOM 2173 N N . TYR A 1 267 ? -7.964 15.850 -7.057 1.00 98.31 267 TYR A N 1
ATOM 2174 C CA . TYR A 1 267 ? -8.448 14.729 -6.249 1.00 98.31 267 TYR A CA 1
ATOM 2175 C C . TYR A 1 267 ? -7.868 14.781 -4.834 1.00 98.31 267 TYR A C 1
ATOM 2177 O O . TYR A 1 267 ? -8.602 14.748 -3.845 1.00 98.31 267 TYR A O 1
ATOM 2185 N N . ILE A 1 268 ? -6.551 14.945 -4.715 1.00 96.44 268 ILE A N 1
ATOM 2186 C CA . ILE A 1 268 ? -5.880 15.015 -3.414 1.00 96.44 268 ILE A CA 1
ATOM 2187 C C . ILE A 1 268 ? -6.319 16.265 -2.641 1.00 96.44 268 ILE A C 1
ATOM 2189 O O . ILE A 1 268 ? -6.641 16.173 -1.458 1.00 96.44 268 ILE A O 1
ATOM 2193 N N . GLN A 1 269 ? -6.390 17.432 -3.282 1.00 95.31 269 GLN A N 1
ATOM 2194 C CA . GLN A 1 269 ? -6.758 18.685 -2.610 1.00 95.31 269 GLN A CA 1
ATOM 2195 C C . GLN A 1 269 ? -8.244 18.774 -2.242 1.00 95.31 269 GLN A C 1
ATOM 2197 O O . GLN A 1 269 ? -8.580 19.425 -1.254 1.00 95.31 269 GLN A O 1
ATOM 2202 N N . ASN A 1 270 ? -9.129 18.103 -2.975 1.00 95.75 270 ASN A N 1
ATOM 2203 C CA . ASN A 1 270 ? -10.547 17.996 -2.632 1.00 95.75 270 ASN A CA 1
ATOM 2204 C C . ASN A 1 270 ? -10.767 17.094 -1.412 1.00 95.75 270 ASN A C 1
ATOM 2206 O O . ASN A 1 270 ? -11.705 17.307 -0.646 1.00 95.75 270 ASN A O 1
ATOM 2210 N N . ASN A 1 271 ? -9.887 16.112 -1.203 1.00 95.62 271 ASN A N 1
ATOM 2211 C CA . ASN A 1 271 ? -9.938 15.220 -0.048 1.00 95.62 271 ASN A CA 1
ATOM 2212 C C . ASN A 1 271 ? -9.196 15.772 1.178 1.00 95.62 271 ASN A C 1
ATOM 2214 O O . ASN A 1 271 ? -9.686 15.643 2.295 1.00 95.62 271 ASN A O 1
ATOM 2218 N N . LEU A 1 272 ? -8.035 16.400 0.979 1.00 93.69 272 LEU A N 1
ATOM 2219 C CA . LEU A 1 272 ? -7.122 16.818 2.053 1.00 93.69 272 LEU A CA 1
ATOM 2220 C C . LEU A 1 272 ? -7.046 18.342 2.253 1.00 93.69 272 LEU A C 1
ATOM 2222 O O . LEU A 1 272 ? -6.302 18.835 3.103 1.00 93.69 272 LEU A O 1
ATOM 2226 N N . GLY A 1 273 ? -7.801 19.105 1.466 1.00 93.12 273 GLY A N 1
ATOM 2227 C CA . GLY A 1 273 ? -7.793 20.564 1.456 1.00 93.12 273 GLY A CA 1
ATOM 2228 C C . GLY A 1 273 ? -6.627 21.168 0.665 1.00 93.12 273 GLY A C 1
ATOM 2229 O O . GLY A 1 273 ? -5.521 20.626 0.593 1.00 93.12 273 GLY A O 1
ATOM 2230 N N . LYS A 1 274 ? -6.861 22.357 0.098 1.00 92.94 274 LYS A N 1
ATOM 2231 C CA . LYS A 1 274 ? -5.847 23.124 -0.642 1.00 92.94 274 LYS A CA 1
ATOM 2232 C C . LYS A 1 274 ? -4.709 23.589 0.278 1.00 92.94 274 LYS A C 1
ATOM 2234 O O . LYS A 1 274 ? -4.978 23.985 1.412 1.00 92.94 274 LYS A O 1
ATOM 2239 N N . PRO A 1 275 ? -3.446 23.579 -0.181 1.00 91.25 275 PRO A N 1
ATOM 2240 C CA . PRO A 1 275 ? -2.310 23.962 0.648 1.00 91.25 275 PRO A CA 1
ATOM 2241 C C . PRO A 1 275 ? -2.402 25.420 1.107 1.00 91.25 275 PRO A C 1
ATOM 2243 O O . PRO A 1 275 ? -2.779 26.303 0.341 1.00 91.25 275 PRO A O 1
ATOM 2246 N N . LYS A 1 276 ? -2.010 25.676 2.360 1.00 85.31 276 LYS A N 1
ATOM 2247 C CA . LYS A 1 276 ? -1.957 27.031 2.939 1.00 85.31 276 LYS A CA 1
ATOM 2248 C C . LYS A 1 276 ? -0.657 27.774 2.632 1.00 85.31 276 LYS A C 1
ATOM 2250 O O . LYS A 1 276 ? -0.605 28.991 2.760 1.00 85.31 276 LYS A O 1
ATOM 2255 N N . THR A 1 277 ? 0.397 27.048 2.259 1.00 83.50 277 THR A N 1
ATOM 2256 C CA . THR A 1 277 ? 1.705 27.621 1.921 1.00 83.50 277 THR A CA 1
ATOM 2257 C C . THR A 1 277 ? 2.227 27.015 0.619 1.00 83.50 277 THR A C 1
ATOM 2259 O O . THR A 1 277 ? 1.905 25.859 0.334 1.00 83.50 277 THR A O 1
ATOM 2262 N N . PRO A 1 278 ? 3.080 27.724 -0.144 1.00 78.56 278 PRO A N 1
ATOM 2263 C CA . PRO A 1 278 ? 3.676 27.190 -1.372 1.00 78.56 278 PRO A CA 1
ATOM 2264 C C . PRO A 1 278 ? 4.526 25.926 -1.169 1.00 78.56 278 PRO A C 1
ATOM 2266 O O . PRO A 1 278 ? 4.752 25.180 -2.115 1.00 78.56 278 PRO A O 1
ATOM 2269 N N . LYS A 1 279 ? 5.007 25.686 0.059 1.00 77.69 279 LYS A N 1
ATOM 2270 C CA . LYS A 1 279 ? 5.820 24.512 0.408 1.00 77.69 279 LYS A CA 1
ATOM 2271 C C . LYS A 1 279 ? 4.974 23.276 0.735 1.00 77.69 279 LYS A C 1
ATOM 2273 O O . LYS A 1 279 ? 5.493 22.166 0.724 1.00 77.69 279 LYS A O 1
ATOM 2278 N N . SER A 1 280 ? 3.685 23.449 1.031 1.00 83.75 280 SER A N 1
ATOM 2279 C CA . SER A 1 280 ? 2.772 22.354 1.367 1.00 83.75 280 SER A CA 1
ATOM 2280 C C . SER A 1 280 ? 2.074 21.817 0.115 1.00 83.75 280 SER A C 1
ATOM 2282 O O . SER A 1 280 ? 1.740 22.573 -0.795 1.00 83.75 280 SER A O 1
ATOM 2284 N N . ARG A 1 281 ? 1.788 20.510 0.078 1.00 89.12 281 ARG A N 1
ATOM 2285 C CA . ARG A 1 281 ? 1.016 19.887 -1.017 1.00 89.12 281 ARG A CA 1
ATOM 2286 C C . ARG A 1 281 ? -0.502 19.956 -0.792 1.00 89.12 281 ARG A C 1
ATOM 2288 O O . ARG A 1 281 ? -1.251 20.110 -1.756 1.00 89.12 281 ARG A O 1
ATOM 2295 N N . PHE A 1 282 ? -0.930 19.903 0.471 1.00 89.94 282 PHE A N 1
ATOM 2296 C CA . PHE A 1 282 ? -2.323 19.948 0.934 1.00 89.94 282 PHE A CA 1
ATOM 2297 C C . PHE A 1 282 ? -2.408 20.497 2.376 1.00 89.94 282 PHE A C 1
ATOM 2299 O O . PHE A 1 282 ? -1.379 20.759 3.009 1.00 89.94 282 PHE A O 1
ATOM 2306 N N . ASN A 1 283 ? -3.617 20.714 2.904 1.00 89.94 283 ASN A N 1
ATOM 2307 C CA . ASN A 1 283 ? -3.846 21.278 4.243 1.00 89.94 283 ASN A CA 1
ATOM 2308 C C . ASN A 1 283 ? -3.840 20.205 5.348 1.00 89.94 283 ASN A C 1
ATOM 2310 O O . ASN A 1 283 ? -4.869 19.879 5.939 1.00 89.94 283 ASN A O 1
ATOM 2314 N N . PHE A 1 284 ? -2.652 19.681 5.656 1.00 86.94 284 PHE A N 1
ATOM 2315 C CA . PHE A 1 284 ? -2.482 18.599 6.631 1.00 86.94 284 PHE A CA 1
ATOM 2316 C C . PHE A 1 284 ? -3.071 18.907 8.017 1.00 86.94 284 PHE A C 1
ATOM 2318 O O . PHE A 1 284 ? -3.747 18.056 8.589 1.00 86.94 284 PHE A O 1
ATOM 2325 N N . SER A 1 285 ? -2.884 20.121 8.549 1.00 83.88 285 SER A N 1
ATOM 2326 C CA . SER A 1 285 ? -3.276 20.455 9.929 1.00 83.88 285 SER A CA 1
ATOM 2327 C C . SER A 1 285 ? -4.783 20.406 10.191 1.00 83.88 285 SER A C 1
ATOM 2329 O O . SER A 1 285 ? -5.202 20.295 11.340 1.00 83.88 285 SER A O 1
ATOM 2331 N N . THR A 1 286 ? -5.611 20.460 9.144 1.00 84.81 286 THR A N 1
ATOM 2332 C CA . THR A 1 286 ? -7.069 20.325 9.267 1.00 84.81 286 THR A CA 1
ATOM 2333 C C . THR A 1 286 ? -7.585 18.932 8.917 1.00 84.81 286 THR A C 1
ATOM 2335 O O . THR A 1 286 ? -8.798 18.730 8.958 1.00 84.81 286 THR A O 1
ATOM 2338 N N . SER A 1 287 ? -6.717 17.977 8.584 1.00 87.75 287 SER A N 1
ATOM 2339 C CA . SER A 1 287 ? -7.128 16.584 8.369 1.00 87.75 287 SER A CA 1
ATOM 2340 C C . SER A 1 287 ? -7.618 15.954 9.683 1.00 87.75 287 SER A C 1
ATOM 2342 O O . SER A 1 287 ? -7.129 16.285 10.771 1.00 87.75 287 SER A O 1
ATOM 2344 N N . TYR A 1 288 ? -8.611 15.065 9.607 1.00 87.69 288 TYR A N 1
ATOM 2345 C CA . TYR A 1 288 ? -8.942 14.174 10.719 1.00 87.69 288 TYR A CA 1
ATOM 2346 C C . TYR A 1 288 ? -7.735 13.336 11.133 1.00 87.69 288 TYR A C 1
ATOM 2348 O O . TYR A 1 288 ? -7.551 13.137 12.331 1.00 87.69 288 TYR A O 1
ATOM 2356 N N . TYR A 1 289 ? -6.888 12.916 10.190 1.00 89.19 289 TYR A N 1
ATOM 2357 C CA . TYR A 1 289 ? -5.655 12.194 10.490 1.00 89.19 289 TYR A CA 1
ATOM 2358 C C . TYR A 1 289 ? -4.748 12.977 11.449 1.00 89.19 289 TYR A C 1
ATOM 2360 O O . TYR A 1 289 ? -4.379 12.473 12.510 1.00 89.19 289 TYR A O 1
ATOM 2368 N N . ALA A 1 290 ? -4.434 14.237 11.126 1.00 85.81 290 ALA A N 1
ATOM 2369 C CA . ALA A 1 290 ? -3.578 15.072 11.967 1.00 85.81 290 ALA A CA 1
ATOM 2370 C C . ALA A 1 290 ? -4.163 15.252 13.373 1.00 85.81 290 ALA A C 1
ATOM 2372 O O . ALA A 1 290 ? -3.427 15.171 14.351 1.00 85.81 290 ALA A O 1
ATOM 2373 N N . ARG A 1 291 ? -5.484 15.433 13.498 1.00 85.31 291 ARG A N 1
ATOM 2374 C CA . ARG A 1 291 ? -6.137 15.550 14.811 1.00 85.31 291 ARG A CA 1
ATOM 2375 C C . ARG A 1 291 ? -6.146 14.235 15.588 1.00 85.31 291 ARG A C 1
ATOM 2377 O O . ARG A 1 291 ? -5.837 14.230 16.771 1.00 85.31 291 ARG A O 1
ATOM 2384 N N . ARG A 1 292 ? -6.528 13.132 14.942 1.00 83.75 292 ARG A N 1
ATOM 2385 C CA . ARG A 1 292 ? -6.835 11.870 15.625 1.00 83.75 292 ARG A CA 1
ATOM 2386 C C . ARG A 1 292 ? -5.614 10.980 15.819 1.00 83.75 292 ARG A C 1
ATOM 2388 O O . ARG A 1 292 ? -5.521 10.306 16.845 1.00 83.75 292 ARG A O 1
ATOM 2395 N N . VAL A 1 293 ? -4.715 10.940 14.842 1.00 84.06 293 VAL A N 1
ATOM 2396 C CA . VAL A 1 293 ? -3.571 10.022 14.834 1.00 84.06 293 VAL A CA 1
ATOM 2397 C C . VAL A 1 293 ? -2.321 10.691 15.393 1.00 84.06 293 VAL A C 1
ATOM 2399 O O . VAL A 1 293 ? -1.691 10.097 16.269 1.00 84.06 293 VAL A O 1
ATOM 2402 N N . ILE A 1 294 ? -2.009 11.920 14.954 1.00 81.62 294 ILE A N 1
ATOM 2403 C CA . ILE A 1 294 ? -0.817 12.672 15.395 1.00 81.62 294 ILE A CA 1
ATOM 2404 C C . ILE A 1 294 ? -1.075 13.488 16.662 1.00 81.62 294 ILE A C 1
ATOM 2406 O O . ILE A 1 294 ? -0.297 13.403 17.605 1.00 81.62 294 ILE A O 1
ATOM 2410 N N . GLY A 1 295 ? -2.162 14.263 16.700 1.00 69.44 295 GLY A N 1
ATOM 2411 C CA . GLY A 1 295 ? -2.462 15.203 17.787 1.00 69.44 295 GLY A CA 1
ATOM 2412 C C . GLY A 1 295 ? -2.719 14.557 19.149 1.00 69.44 295 GLY A C 1
ATOM 2413 O O . GLY A 1 295 ? -2.746 15.267 20.148 1.00 69.44 295 GLY A O 1
ATOM 2414 N N . GLY A 1 296 ? -2.868 13.228 19.187 1.00 57.62 296 GLY A N 1
ATOM 2415 C CA . GLY A 1 296 ? -3.255 12.481 20.376 1.00 57.62 296 GLY A CA 1
ATOM 2416 C C . GLY A 1 296 ? -4.705 12.763 20.772 1.00 57.62 296 GLY A C 1
ATOM 2417 O O . GLY A 1 296 ? -5.214 13.875 20.657 1.00 57.62 296 GLY A O 1
ATOM 2418 N N . LEU A 1 297 ? -5.398 11.744 21.274 1.00 42.31 297 LEU A N 1
ATOM 2419 C CA . LEU A 1 297 ? -6.476 12.031 22.209 1.00 42.31 297 LEU A CA 1
ATOM 2420 C C . LEU A 1 297 ? -5.780 12.479 23.497 1.00 42.31 297 LEU A C 1
ATOM 2422 O O . LEU A 1 297 ? -5.043 11.694 24.087 1.00 42.31 297 LEU A O 1
ATOM 2426 N N . ASN A 1 298 ? -5.982 13.730 23.909 1.00 35.09 298 ASN A N 1
ATOM 2427 C CA . ASN A 1 298 ? -5.805 14.107 25.309 1.00 35.09 298 ASN A CA 1
ATOM 2428 C C . ASN A 1 298 ? -6.922 13.406 26.095 1.00 35.09 298 ASN A C 1
ATOM 2430 O O . ASN A 1 298 ? -7.985 13.992 26.316 1.00 35.09 298 ASN A O 1
ATOM 2434 N N . HIS A 1 299 ? -6.727 12.132 26.416 1.00 34.62 299 HIS A N 1
ATOM 2435 C CA . HIS A 1 299 ? -7.577 11.364 27.318 1.00 34.62 299 HIS A CA 1
ATOM 2436 C C . HIS A 1 299 ? -6.700 10.759 28.403 1.00 34.62 299 HIS A C 1
ATOM 2438 O O . HIS A 1 299 ? -5.774 10.000 28.042 1.00 34.62 299 HIS A O 1
#

Foldseek 3Di:
DADLFDDDDPDDDDKDWDWDFDAAPQVVVLCVLLVNDDDQETEIATDDIDPCVLVHPCQKDFPQVDDDPDHDPARNYMYGHQLNVVCVCVVFLVVLQCVFANQCHQALPGHQPLPPDDSVRSSNLVSSLVRQLRSLLCDFLARCRNHVVLCSPLLNVLLSSLLSLLSLLLSLVPPVGVCSSVSNCVSLSCQQAPQLVPCVVPPHSSNLNNLLVVQLCDVQVQWDQDPVRHIYGDNVSSSVSSVVSNVQLSVLSNDDSVSSVVSSLCSSCVRQNPDPDPVDSHNNCPGPCCVNRVVDDPD

InterPro domains:
  IPR046306 Protein of unknown function DUF6421 [PF19985] (30-252)

Sequence (299 aa):
MRATNGPDPEGFRLELVTGYRHETPYLADASEYTNNYVSPFQCIKMGIASRGFLEGNCLVLFPESVATAQKIDKQAFALFFFSKFFDIYNEQTIVEAERLLGRDSKFLFGQLSSRNLSKDDVYDVRCLWGYYHDYAHHTGPRPLDKNLYIKLNWFAGLLEETKVDLITVRIMLQNHPKFWKEISEFVLLERIFRYPKGSDQYMTFDAGTGILLFEILMRNKALIETGRGYLQFDLERLKQVISLIIVDIEALEALDDDAYLAGAKDYIQNNLGKPKTPKSRFNFSTSYYARRVIGGLNH